Protein AF-A0A0C9YGB0-F1 (afdb_monomer_lite)

Sequence (257 aa):
MHDFLHELLTTHHPPSIANDWAISTARQLVSSKCDTLSQHFKPAPGTPVSEILHRFSLREVLSDAQTLAPTLFQILQQAGGMLSTSQDKPSRKHPDLVLATTLCMLEKAWNDHTSDFPTTMGYSLSYTQAITKIKQLGGECLMMMREIARSRAFMVIWDNLNIAFKVSEQCHDSKDHFDNGTTTTLLPLYNIEFGGLPLELLPSCDCQIPVLKFGAKDLLPTSEEVRRVEAGQLWHIQDILYKAFPSRLRSRPYSII

Organism: NCBI:txid1095629

pLDDT: mean 70.52, std 13.83, range [37.66, 90.88]

Secondary structure (DSSP, 8-state):
-HHHHHHHHHS---HHHHHHHHHHHHHHHHHHHHHHHHHHHPPPTT--HHHHHHH--HHHHHHHHHHH-HHHHHHHHHHTTTT--------SS-HHHHHHHHHHHHHHHH-SS--HHHHHTTSS--HHHHHHHHHHHHHHHHHHHHHHHHHS-EEEEES-THHHHHHHHHTTT-SS-------EEEEE-TT--TT-S-GGGSPP---SS------TTSSS--HHHHHHHHHHHHHHHHHHHHHH-HHHHTT--S---

Structure (mmCIF, N/CA/C/O backbone):
data_AF-A0A0C9YGB0-F1
#
_entry.id   AF-A0A0C9YGB0-F1
#
loop_
_atom_site.group_PDB
_atom_site.id
_atom_site.type_symbol
_atom_site.label_atom_id
_atom_site.label_alt_id
_atom_site.label_comp_id
_atom_site.label_asym_id
_atom_site.label_entity_id
_atom_site.label_seq_id
_atom_site.pdbx_PDB_ins_code
_atom_site.Cartn_x
_atom_site.Cartn_y
_atom_site.Cartn_z
_atom_site.occupancy
_atom_site.B_iso_or_equiv
_atom_site.auth_seq_id
_atom_site.auth_comp_id
_atom_site.auth_asym_id
_atom_site.auth_atom_id
_atom_site.pdbx_PDB_model_num
ATOM 1 N N . MET A 1 1 ? 16.514 3.750 -46.586 1.00 46.81 1 MET A N 1
ATOM 2 C CA . MET A 1 1 ? 16.831 2.922 -45.394 1.00 46.81 1 MET A CA 1
ATOM 3 C C . MET A 1 1 ? 17.559 1.634 -45.775 1.00 46.81 1 MET A C 1
ATOM 5 O O . MET A 1 1 ? 18.489 1.268 -45.073 1.00 46.81 1 MET A O 1
ATOM 9 N N . HIS A 1 2 ? 17.196 0.989 -46.892 1.00 44.34 2 HIS A N 1
ATOM 10 C CA . HIS A 1 2 ? 17.911 -0.185 -47.409 1.00 44.34 2 HIS A CA 1
ATOM 11 C C . HIS A 1 2 ? 19.328 0.138 -47.926 1.00 44.34 2 HIS A C 1
ATOM 13 O O . HIS A 1 2 ? 20.237 -0.656 -47.713 1.00 44.34 2 HIS A O 1
ATOM 19 N N . ASP A 1 3 ? 19.531 1.330 -48.500 1.00 50.53 3 ASP A N 1
ATOM 20 C CA . ASP A 1 3 ? 20.829 1.739 -49.064 1.00 50.53 3 ASP A CA 1
ATOM 21 C C . ASP A 1 3 ? 21.882 2.072 -47.995 1.00 50.53 3 ASP A C 1
ATOM 23 O O . ASP A 1 3 ? 23.046 1.723 -48.145 1.00 50.53 3 ASP A O 1
ATOM 27 N N . PHE A 1 4 ? 21.468 2.646 -46.859 1.00 53.47 4 PHE A N 1
ATOM 28 C CA . PHE A 1 4 ? 22.380 3.039 -45.775 1.00 53.47 4 PHE A CA 1
ATOM 29 C C . PHE A 1 4 ? 22.966 1.828 -45.033 1.00 53.47 4 PHE A C 1
ATOM 31 O O . PHE A 1 4 ? 24.134 1.828 -44.663 1.00 53.47 4 PHE A O 1
ATOM 38 N N . LEU A 1 5 ? 22.171 0.766 -44.847 1.00 53.47 5 LEU A N 1
ATOM 39 C CA . LEU A 1 5 ? 22.640 -0.499 -44.265 1.00 53.47 5 LEU A CA 1
ATOM 40 C C . LEU A 1 5 ? 23.544 -1.274 -45.232 1.00 53.47 5 LEU A C 1
ATOM 42 O O . LEU A 1 5 ? 24.474 -1.944 -44.789 1.00 53.47 5 LEU A O 1
ATOM 46 N N . HIS A 1 6 ? 23.291 -1.167 -46.540 1.00 54.31 6 HIS A N 1
ATOM 47 C CA . HIS A 1 6 ? 24.131 -1.791 -47.557 1.00 54.31 6 HIS A CA 1
ATOM 48 C C . HIS A 1 6 ? 25.501 -1.103 -47.636 1.00 54.31 6 HIS A C 1
ATOM 50 O O . HIS A 1 6 ? 26.518 -1.786 -47.698 1.00 54.31 6 HIS A O 1
ATOM 56 N N . GLU A 1 7 ? 25.537 0.229 -47.531 1.00 51.72 7 GLU A N 1
ATOM 57 C CA . GLU A 1 7 ? 26.761 1.039 -47.543 1.00 51.72 7 GLU A CA 1
ATOM 58 C C . GLU A 1 7 ? 27.637 0.816 -46.291 1.00 51.72 7 GLU A C 1
ATOM 60 O O . GLU A 1 7 ? 28.859 0.683 -46.408 1.00 51.72 7 GLU A O 1
ATOM 65 N N . LEU A 1 8 ? 27.017 0.654 -45.111 1.00 49.66 8 LEU A N 1
ATOM 66 C CA . LEU A 1 8 ? 27.685 0.357 -43.828 1.00 49.66 8 LEU A CA 1
ATOM 67 C C . LEU A 1 8 ? 28.284 -1.058 -43.759 1.00 49.66 8 LEU A C 1
ATOM 69 O O . LEU A 1 8 ? 29.261 -1.275 -43.048 1.00 49.66 8 LEU A O 1
ATOM 73 N N . LEU A 1 9 ? 27.710 -2.019 -44.492 1.00 53.28 9 LEU A N 1
ATOM 74 C CA . LEU A 1 9 ? 28.235 -3.386 -44.605 1.00 53.28 9 LEU A CA 1
ATOM 75 C C . LEU A 1 9 ? 29.343 -3.509 -45.663 1.00 53.28 9 LEU A C 1
ATOM 77 O O . LEU A 1 9 ? 30.205 -4.377 -45.540 1.00 53.28 9 LEU A O 1
ATOM 81 N N . THR A 1 10 ? 29.334 -2.660 -46.696 1.00 55.00 10 THR A N 1
ATOM 82 C CA . THR A 1 10 ? 30.333 -2.685 -47.783 1.00 55.00 10 THR A CA 1
ATOM 83 C C . THR A 1 10 ? 31.576 -1.838 -47.521 1.00 55.00 10 THR A C 1
ATOM 85 O O . THR A 1 10 ? 32.603 -2.050 -48.163 1.00 55.00 10 THR A O 1
ATOM 88 N N . THR A 1 11 ? 31.515 -0.882 -46.593 1.00 50.84 11 THR A N 1
ATOM 89 C CA . THR A 1 11 ? 32.658 -0.035 -46.237 1.00 50.84 11 THR A CA 1
ATOM 90 C C . THR A 1 11 ? 33.277 -0.524 -44.929 1.00 50.84 11 THR A C 1
ATOM 92 O O . THR A 1 11 ? 32.583 -0.747 -43.943 1.00 50.84 11 THR A O 1
ATOM 95 N N . HIS A 1 12 ? 34.599 -0.720 -44.911 1.00 52.81 12 HIS A N 1
ATOM 96 C CA . HIS A 1 12 ? 35.389 -1.080 -43.726 1.00 52.81 12 HIS A CA 1
ATOM 97 C C . HIS A 1 12 ? 35.401 0.059 -42.682 1.00 52.81 12 HIS A C 1
ATOM 99 O O . HIS A 1 12 ? 36.451 0.621 -42.364 1.00 52.81 12 HIS A O 1
ATOM 105 N N . HIS A 1 13 ? 34.244 0.447 -42.150 1.00 53.28 13 HIS A N 1
ATOM 106 C CA . HIS A 1 13 ? 34.189 1.312 -40.982 1.00 53.28 13 HIS A CA 1
ATOM 107 C C . HIS A 1 13 ? 34.624 0.525 -39.740 1.00 53.28 13 HIS A C 1
ATOM 109 O O . HIS A 1 13 ? 34.284 -0.654 -39.604 1.00 53.28 13 HIS A O 1
ATOM 115 N N . PRO A 1 14 ? 35.415 1.137 -38.838 1.00 56.44 14 PRO A N 1
ATOM 116 C CA . PRO A 1 14 ? 35.887 0.458 -37.644 1.00 56.44 14 PRO A CA 1
ATOM 117 C C . PRO A 1 14 ? 34.685 -0.075 -36.851 1.00 56.44 14 PRO A C 1
ATOM 119 O O . PRO A 1 14 ? 33.682 0.633 -36.721 1.00 56.44 14 PRO A O 1
ATOM 122 N N . PRO A 1 15 ? 34.774 -1.297 -36.292 1.00 63.34 15 PRO A N 1
ATOM 123 C CA . PRO A 1 15 ? 33.669 -1.955 -35.590 1.00 63.34 15 PRO A CA 1
ATOM 124 C C . PRO A 1 15 ? 33.082 -1.109 -34.449 1.00 63.34 15 PRO A C 1
ATOM 126 O O . PRO A 1 15 ? 31.949 -1.339 -34.039 1.00 63.34 15 PRO A O 1
ATOM 129 N N . SER A 1 16 ? 33.812 -0.094 -33.969 1.00 71.44 16 SER A N 1
ATOM 130 C CA . SER A 1 16 ? 33.315 0.881 -33.001 1.00 71.44 16 SER A CA 1
ATOM 131 C C . SER A 1 16 ? 32.129 1.698 -33.518 1.00 71.44 16 SER A C 1
ATOM 133 O O . SER A 1 16 ? 31.158 1.829 -32.793 1.00 71.44 16 SER A O 1
ATOM 135 N N . ILE A 1 17 ? 32.139 2.181 -34.767 1.00 75.12 17 ILE A N 1
ATOM 136 C CA . ILE A 1 17 ? 31.068 3.053 -35.292 1.00 75.12 17 ILE A CA 1
ATOM 137 C C . ILE A 1 17 ? 29.767 2.264 -35.474 1.00 75.12 17 ILE A C 1
ATOM 139 O O . ILE A 1 17 ? 28.689 2.745 -35.127 1.00 75.12 17 ILE A O 1
ATOM 143 N N . ALA A 1 18 ? 29.866 1.029 -35.976 1.00 71.94 18 ALA A N 1
ATOM 144 C CA . ALA A 1 18 ? 28.719 0.135 -36.104 1.00 71.94 18 ALA A CA 1
ATOM 145 C C . ALA A 1 18 ? 28.146 -0.250 -34.727 1.00 71.94 18 ALA A C 1
ATOM 147 O O . ALA A 1 18 ? 26.927 -0.255 -34.549 1.00 71.94 18 ALA A O 1
ATOM 148 N N . ASN A 1 19 ? 29.012 -0.504 -33.740 1.00 76.69 19 ASN A N 1
ATOM 149 C CA . ASN A 1 19 ? 28.596 -0.770 -32.364 1.00 76.69 19 ASN A CA 1
ATOM 150 C C . ASN A 1 19 ? 27.950 0.456 -31.709 1.00 76.69 19 ASN A C 1
ATOM 152 O O . ASN A 1 19 ? 26.894 0.323 -31.100 1.00 76.69 19 ASN A O 1
ATOM 156 N N . ASP A 1 20 ? 28.526 1.647 -31.865 1.00 79.38 20 ASP A N 1
ATOM 157 C CA . ASP A 1 20 ? 27.987 2.891 -31.310 1.00 79.38 20 ASP A CA 1
ATOM 158 C C . ASP A 1 20 ? 26.611 3.211 -31.905 1.00 79.38 20 ASP A C 1
ATOM 160 O O . ASP A 1 20 ? 25.680 3.578 -31.181 1.00 79.38 20 ASP A O 1
ATOM 164 N N . TRP A 1 21 ? 26.442 2.995 -33.212 1.00 80.62 21 TRP A N 1
ATOM 165 C CA . TRP A 1 21 ? 25.148 3.127 -33.876 1.00 80.62 21 TRP A CA 1
ATOM 166 C C . TRP A 1 21 ? 24.131 2.091 -33.377 1.00 80.62 21 TRP A C 1
ATOM 168 O O . TRP A 1 21 ? 22.989 2.451 -33.070 1.00 80.62 21 TRP A O 1
ATOM 178 N N . ALA A 1 22 ? 24.533 0.824 -33.237 1.00 77.00 22 ALA A N 1
ATOM 179 C CA . ALA A 1 22 ? 23.667 -0.237 -32.724 1.00 77.00 22 ALA A CA 1
ATOM 180 C C . ALA A 1 22 ? 23.240 0.028 -31.269 1.00 77.00 22 ALA A C 1
ATOM 182 O O . ALA A 1 22 ? 22.062 -0.103 -30.937 1.00 77.00 22 ALA A O 1
ATOM 183 N N . ILE A 1 23 ? 24.169 0.476 -30.418 1.00 78.94 23 ILE A N 1
ATOM 184 C CA . ILE A 1 23 ? 23.906 0.862 -29.025 1.00 78.94 23 ILE A CA 1
ATOM 185 C C . ILE A 1 23 ? 22.964 2.067 -28.969 1.00 78.94 23 ILE A C 1
ATOM 187 O O . ILE A 1 23 ? 22.016 2.060 -28.185 1.00 78.94 23 ILE A O 1
ATOM 191 N N . SER A 1 24 ? 23.195 3.089 -29.797 1.00 80.25 24 SER A N 1
ATOM 192 C CA . SER A 1 24 ? 22.345 4.283 -29.862 1.00 80.25 24 SER A CA 1
ATOM 193 C C . SER A 1 24 ? 20.915 3.932 -30.285 1.00 80.25 24 SER A C 1
ATOM 195 O O . SER A 1 24 ? 19.951 4.311 -29.617 1.00 80.25 24 SER A O 1
ATOM 197 N N . THR A 1 25 ? 20.775 3.116 -31.331 1.00 78.50 25 THR A N 1
ATOM 198 C CA . THR A 1 25 ? 19.473 2.666 -31.846 1.00 78.50 25 THR A CA 1
ATOM 199 C C . THR A 1 25 ? 18.737 1.801 -30.821 1.00 78.50 25 THR A C 1
ATOM 201 O O . THR A 1 25 ? 17.552 2.014 -30.560 1.00 78.50 25 THR A O 1
ATOM 204 N N . ALA A 1 26 ? 19.438 0.865 -30.171 1.00 76.62 26 ALA A N 1
ATOM 205 C CA . ALA A 1 26 ? 18.868 0.045 -29.105 1.00 76.62 26 ALA A CA 1
ATOM 206 C C . ALA A 1 26 ? 18.428 0.898 -27.905 1.00 76.62 26 ALA A C 1
ATOM 208 O O . ALA A 1 26 ? 17.350 0.674 -27.355 1.00 76.62 26 ALA A O 1
ATOM 209 N N . ARG A 1 27 ? 19.215 1.914 -27.529 1.00 79.38 27 ARG A N 1
ATOM 210 C CA . ARG A 1 27 ? 18.868 2.850 -26.452 1.00 79.38 27 ARG A CA 1
ATOM 211 C C . ARG A 1 27 ? 17.602 3.637 -26.776 1.00 79.38 27 ARG A C 1
ATOM 213 O O . ARG A 1 27 ? 16.735 3.737 -25.916 1.00 79.38 27 ARG A O 1
ATOM 220 N N . GLN A 1 28 ? 17.468 4.150 -27.999 1.00 81.31 28 GLN A N 1
ATOM 221 C CA . GLN A 1 28 ? 16.264 4.867 -28.434 1.00 81.31 28 GLN A CA 1
ATOM 222 C C . GLN A 1 28 ? 15.023 3.967 -28.417 1.00 81.31 28 GLN A C 1
ATOM 224 O O . GLN A 1 28 ? 13.970 4.376 -27.926 1.00 81.31 28 GLN A O 1
ATOM 229 N N . LEU A 1 29 ? 15.157 2.726 -28.896 1.00 80.50 29 LEU A N 1
ATOM 230 C CA . LEU A 1 29 ? 14.070 1.750 -28.876 1.00 80.50 29 LEU A CA 1
ATOM 231 C C . LEU A 1 29 ? 13.632 1.426 -27.442 1.00 80.50 29 LEU A C 1
ATOM 233 O O . LEU A 1 29 ? 12.438 1.443 -27.150 1.00 80.50 29 LEU A O 1
ATOM 237 N N . VAL A 1 30 ? 14.586 1.161 -26.545 1.00 78.25 30 VAL A N 1
ATOM 238 C CA . VAL A 1 30 ? 14.299 0.903 -25.127 1.00 78.25 30 VAL A CA 1
ATOM 239 C C . VAL A 1 30 ? 13.653 2.126 -24.474 1.00 78.25 30 VAL A C 1
ATOM 241 O O . VAL A 1 30 ? 12.644 1.956 -23.798 1.00 78.25 30 VAL A O 1
ATOM 244 N N . SER A 1 31 ? 14.147 3.341 -24.747 1.00 78.44 31 SER A N 1
ATOM 245 C CA . SER A 1 31 ? 13.568 4.590 -24.225 1.00 78.44 31 SER A CA 1
ATOM 246 C C . SER A 1 31 ? 12.089 4.708 -24.566 1.00 78.44 31 SER A C 1
ATOM 248 O O . SER A 1 31 ? 11.256 4.835 -23.678 1.00 78.44 31 SER A O 1
ATOM 250 N N . SER A 1 32 ? 11.751 4.571 -25.851 1.00 81.44 32 SER A N 1
ATOM 251 C CA . SER A 1 32 ? 10.372 4.702 -26.326 1.00 81.44 32 SER A CA 1
ATOM 252 C C . SER A 1 32 ? 9.437 3.660 -25.697 1.00 81.44 32 SER A C 1
ATOM 254 O O . SER A 1 32 ? 8.268 3.942 -25.412 1.00 81.44 32 SER A O 1
ATOM 256 N N . LYS A 1 33 ? 9.941 2.445 -25.450 1.00 81.19 33 LYS A N 1
ATOM 257 C CA . LYS A 1 33 ? 9.177 1.387 -24.779 1.00 81.19 33 LYS A CA 1
ATOM 258 C C . LYS A 1 33 ? 9.004 1.655 -23.286 1.00 81.19 33 LYS A C 1
ATOM 260 O O . LYS A 1 33 ? 7.900 1.458 -22.786 1.00 81.19 33 LYS A O 1
ATOM 265 N N . CYS A 1 34 ? 10.036 2.146 -22.604 1.00 75.56 34 CYS A N 1
ATOM 266 C CA . CYS A 1 34 ? 9.931 2.600 -21.218 1.00 75.56 34 CYS A CA 1
ATOM 267 C C . CYS A 1 34 ? 8.919 3.745 -21.080 1.00 75.56 34 CYS A C 1
ATOM 269 O O . CYS A 1 34 ? 8.069 3.676 -20.200 1.00 75.56 34 CYS A O 1
ATOM 271 N N . ASP A 1 35 ? 8.925 4.723 -21.991 1.00 79.06 35 ASP A N 1
ATOM 272 C CA . ASP A 1 35 ? 7.961 5.832 -21.984 1.00 79.06 35 ASP A CA 1
ATOM 273 C C . ASP A 1 35 ? 6.518 5.331 -22.119 1.00 79.06 35 ASP A C 1
ATOM 275 O O . ASP A 1 35 ? 5.618 5.784 -21.410 1.00 79.06 35 ASP A O 1
ATOM 279 N N . THR A 1 36 ? 6.301 4.347 -22.997 1.00 82.25 36 THR A N 1
ATOM 280 C CA . THR A 1 36 ? 4.986 3.716 -23.190 1.00 82.25 36 THR A CA 1
ATOM 281 C C . THR A 1 36 ? 4.515 3.012 -21.913 1.00 82.25 36 THR A C 1
ATOM 283 O O . THR A 1 36 ? 3.363 3.172 -21.511 1.00 82.25 36 THR A O 1
ATOM 286 N N . LEU A 1 37 ? 5.404 2.264 -21.248 1.00 78.06 37 LEU A N 1
ATOM 287 C CA . LEU A 1 37 ? 5.096 1.604 -19.975 1.00 78.06 37 LEU A CA 1
ATOM 288 C C . LEU A 1 37 ? 4.807 2.622 -18.868 1.00 78.06 37 LEU A C 1
ATOM 290 O O . LEU A 1 37 ? 3.806 2.488 -18.169 1.00 78.06 37 LEU A O 1
ATOM 294 N N . SER A 1 38 ? 5.631 3.665 -18.746 1.00 76.00 38 SER A N 1
ATOM 295 C CA . SER A 1 38 ? 5.424 4.740 -17.772 1.00 76.00 38 SER A CA 1
ATOM 296 C C . SER A 1 38 ? 4.073 5.414 -17.935 1.00 76.00 38 SER A C 1
ATOM 298 O O . SER A 1 38 ? 3.403 5.686 -16.942 1.00 76.00 38 SER A O 1
ATOM 300 N N . GLN A 1 39 ? 3.664 5.707 -19.170 1.00 79.00 39 GLN A N 1
ATOM 301 C CA . GLN A 1 39 ? 2.371 6.338 -19.428 1.00 79.00 39 GLN A CA 1
ATOM 302 C C . GLN A 1 39 ? 1.205 5.411 -19.089 1.00 79.00 39 GLN A C 1
ATOM 304 O O . GLN A 1 39 ? 0.236 5.872 -18.491 1.00 79.00 39 GLN A O 1
ATOM 309 N N . HIS A 1 40 ? 1.312 4.124 -19.431 1.00 81.88 40 HIS A N 1
ATOM 310 C CA . HIS A 1 40 ? 0.280 3.127 -19.136 1.00 81.88 40 HIS A CA 1
ATOM 311 C C . HIS A 1 40 ? 0.080 2.930 -17.634 1.00 81.88 40 HIS A C 1
ATOM 313 O O . HIS A 1 40 ? -1.048 2.872 -17.151 1.00 81.88 40 HIS A O 1
ATOM 319 N N . PHE A 1 41 ? 1.177 2.870 -16.883 1.00 77.88 41 PHE A N 1
ATOM 320 C CA . PHE A 1 41 ? 1.116 2.623 -15.453 1.00 77.88 41 PHE A CA 1
ATOM 321 C C . PHE A 1 41 ? 0.878 3.880 -14.610 1.00 77.88 41 PHE A C 1
ATOM 323 O O . PHE A 1 41 ? 0.541 3.773 -13.433 1.00 77.88 41 PHE A O 1
ATOM 330 N N . LYS A 1 42 ? 1.017 5.086 -15.168 1.00 77.62 42 LYS A N 1
ATOM 331 C CA . LYS A 1 42 ? 0.819 6.324 -14.410 1.00 77.62 42 LYS A CA 1
ATOM 332 C C . LYS A 1 42 ? -0.619 6.405 -13.862 1.00 77.62 42 LYS A C 1
ATOM 334 O O . LYS A 1 42 ? -1.565 6.426 -14.648 1.00 77.62 42 LYS A O 1
ATOM 339 N N . PRO A 1 43 ? -0.814 6.506 -12.532 1.00 76.94 43 PRO A N 1
ATOM 340 C CA . PRO A 1 43 ? -2.146 6.685 -11.971 1.00 76.94 43 PRO A CA 1
ATOM 341 C C . PRO A 1 43 ? -2.735 8.028 -12.413 1.00 76.94 43 PRO A C 1
ATOM 343 O O . PRO A 1 43 ? -2.010 9.006 -12.623 1.00 76.94 43 PRO A O 1
ATOM 346 N N . ALA A 1 44 ? -4.063 8.092 -12.526 1.00 80.88 44 ALA A N 1
ATOM 347 C CA . ALA A 1 44 ? -4.740 9.340 -12.849 1.00 80.88 44 ALA A CA 1
ATOM 348 C C . ALA A 1 44 ? -4.458 1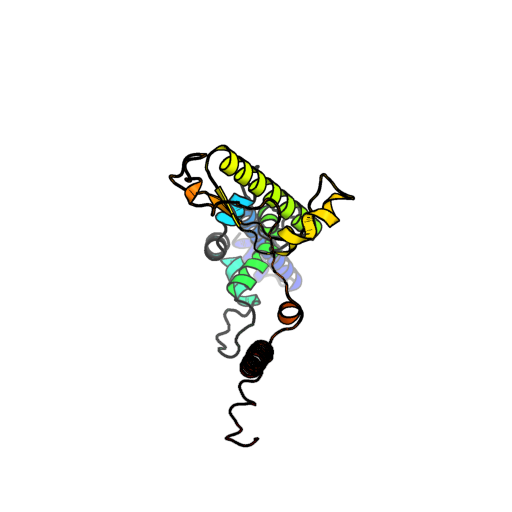0.398 -11.758 1.00 80.88 44 ALA A C 1
ATOM 350 O O . ALA A 1 44 ? -4.370 10.048 -10.571 1.00 80.88 44 ALA A O 1
ATOM 351 N N . PRO A 1 45 ? -4.321 11.687 -12.118 1.00 76.94 45 PRO A N 1
ATOM 352 C CA . PRO A 1 45 ? -4.082 12.743 -11.140 1.00 76.94 45 PRO A CA 1
ATOM 353 C C . PRO A 1 45 ? -5.158 12.741 -10.046 1.00 76.94 45 PRO A C 1
ATOM 355 O O . PRO A 1 45 ? -6.348 12.746 -10.346 1.00 76.94 45 PRO A O 1
ATOM 358 N N . GLY A 1 46 ? -4.738 12.737 -8.779 1.00 78.19 46 GLY A N 1
ATOM 359 C CA . GLY A 1 46 ? -5.651 12.753 -7.628 1.00 78.19 46 GLY A CA 1
ATOM 360 C C . GLY A 1 46 ? -6.214 11.390 -7.207 1.00 78.19 46 GLY A C 1
ATOM 361 O O . GLY A 1 46 ? -7.010 11.349 -6.273 1.00 78.19 46 GLY A O 1
ATOM 362 N N . THR A 1 47 ? -5.797 10.286 -7.837 1.00 81.81 47 THR A N 1
ATOM 363 C CA . THR A 1 47 ? -6.206 8.937 -7.404 1.00 81.81 47 THR A CA 1
ATOM 364 C C . THR A 1 47 ? -5.712 8.665 -5.970 1.00 81.81 47 THR A C 1
ATOM 366 O O . THR A 1 47 ? -4.520 8.867 -5.703 1.00 81.81 47 THR A O 1
ATOM 369 N N . PRO A 1 48 ? -6.578 8.201 -5.046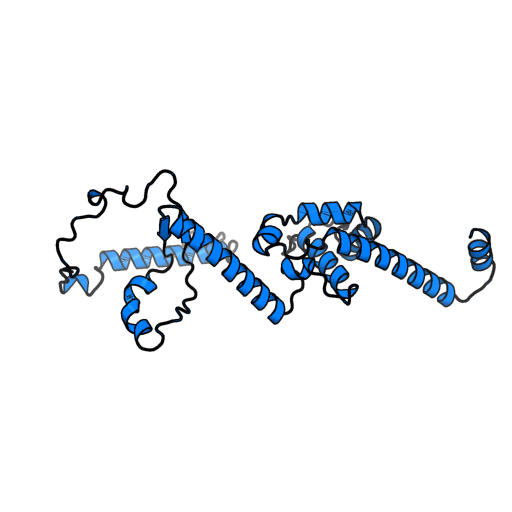 1.00 83.25 48 PRO A N 1
ATOM 370 C CA . PRO A 1 48 ? -6.178 7.822 -3.692 1.00 83.25 48 PRO A CA 1
ATOM 371 C C . PRO A 1 48 ? -5.117 6.716 -3.699 1.00 83.25 48 PRO A C 1
ATOM 373 O O . PRO A 1 48 ? -5.163 5.792 -4.516 1.00 83.25 48 PRO A O 1
ATOM 376 N N . VAL A 1 49 ? -4.174 6.767 -2.756 1.00 81.56 49 VAL A N 1
ATOM 377 C CA . VAL A 1 49 ? -3.125 5.736 -2.634 1.00 81.56 49 VAL A CA 1
ATOM 378 C C . VAL A 1 49 ? -3.743 4.378 -2.309 1.00 81.56 49 VAL A C 1
ATOM 380 O O . VAL A 1 49 ? -3.316 3.359 -2.848 1.00 81.56 49 VAL A O 1
ATOM 383 N N . SER A 1 50 ? -4.782 4.371 -1.475 1.00 81.31 50 SER A N 1
ATOM 384 C CA . SER A 1 50 ? -5.571 3.178 -1.153 1.00 81.31 50 SER A CA 1
ATOM 385 C C . SER A 1 50 ? -6.150 2.490 -2.395 1.00 81.31 50 SER A C 1
ATOM 387 O O . SER A 1 50 ? -6.068 1.267 -2.507 1.00 81.31 50 SER A O 1
ATOM 389 N N . GLU A 1 51 ? -6.671 3.254 -3.358 1.00 83.12 51 GLU A N 1
ATOM 390 C CA . GLU A 1 51 ? -7.218 2.709 -4.604 1.00 83.12 51 GLU A CA 1
ATOM 391 C C . GLU A 1 51 ? -6.117 2.121 -5.497 1.00 83.12 51 GLU A C 1
ATOM 393 O O . GLU A 1 51 ? -6.273 1.019 -6.028 1.00 83.12 51 GLU A O 1
ATOM 398 N N . ILE A 1 52 ? -4.980 2.815 -5.617 1.00 82.06 52 ILE A N 1
ATOM 399 C CA . ILE A 1 52 ? -3.824 2.336 -6.392 1.00 82.06 52 ILE A CA 1
ATOM 400 C C . ILE A 1 52 ? -3.325 1.000 -5.834 1.00 82.06 52 ILE A C 1
ATOM 402 O O . ILE A 1 52 ? -3.088 0.064 -6.595 1.00 82.06 52 ILE A O 1
ATOM 406 N N . LEU A 1 53 ? -3.207 0.889 -4.508 1.00 80.94 53 LEU A N 1
ATOM 407 C CA . LEU A 1 53 ? -2.772 -0.343 -3.849 1.00 80.94 53 LEU A CA 1
ATOM 408 C C . LEU A 1 53 ? -3.801 -1.470 -3.978 1.00 80.94 53 LEU A C 1
ATOM 410 O O . LEU A 1 53 ? -3.413 -2.617 -4.176 1.00 80.94 53 LEU A O 1
ATOM 414 N N . HIS A 1 54 ? -5.098 -1.165 -3.900 1.00 82.94 54 HIS A N 1
ATOM 415 C CA . HIS A 1 54 ? -6.150 -2.171 -4.055 1.00 82.94 54 HIS A CA 1
ATOM 416 C C . HIS A 1 54 ? -6.197 -2.748 -5.476 1.00 82.94 54 HIS A C 1
ATOM 418 O O . HIS A 1 54 ? -6.462 -3.932 -5.666 1.00 82.94 54 HIS A O 1
ATOM 424 N N . ARG A 1 55 ? -5.956 -1.910 -6.488 1.00 81.94 55 ARG A N 1
ATOM 425 C CA . ARG A 1 55 ? -5.950 -2.317 -7.900 1.00 81.94 55 ARG A CA 1
ATOM 426 C C . ARG A 1 55 ? -4.639 -2.967 -8.331 1.00 81.94 55 ARG A C 1
ATOM 428 O O . ARG A 1 55 ? -4.555 -3.466 -9.447 1.00 81.94 55 ARG A O 1
ATOM 435 N N . PHE A 1 56 ? -3.613 -2.944 -7.487 1.00 82.12 56 PHE A N 1
ATOM 436 C CA . PHE A 1 56 ? -2.312 -3.463 -7.860 1.00 82.12 56 PHE A CA 1
ATOM 437 C C . PHE A 1 56 ? -2.317 -4.990 -7.988 1.00 82.12 56 PHE A C 1
ATOM 439 O O . PHE A 1 56 ? -2.655 -5.719 -7.056 1.00 82.12 56 PHE A O 1
ATOM 446 N N . SER A 1 57 ? -1.829 -5.474 -9.129 1.00 83.38 57 SER A N 1
ATOM 447 C CA . SER A 1 57 ? -1.598 -6.891 -9.381 1.00 83.38 57 SER A CA 1
ATOM 448 C C . SER A 1 57 ? -0.260 -7.092 -10.080 1.00 83.38 57 SER A C 1
ATOM 450 O O . SER A 1 57 ? -0.043 -6.644 -11.205 1.00 83.38 57 SER A O 1
ATOM 452 N N . LEU A 1 58 ? 0.639 -7.837 -9.432 1.00 81.38 58 LEU A N 1
ATOM 453 C CA . LEU A 1 58 ? 1.944 -8.187 -9.998 1.00 81.38 58 LEU A CA 1
ATOM 454 C C . LEU A 1 58 ? 1.811 -8.923 -11.342 1.00 81.38 58 LEU A C 1
ATOM 456 O O . LEU A 1 58 ? 2.616 -8.723 -12.246 1.00 81.38 58 LEU A O 1
ATOM 460 N N . ARG A 1 59 ? 0.786 -9.773 -11.472 1.00 84.12 59 ARG A N 1
ATOM 461 C CA . ARG A 1 59 ? 0.528 -10.546 -12.695 1.00 84.12 59 ARG A CA 1
ATOM 462 C C . ARG A 1 59 ? 0.106 -9.645 -13.848 1.00 84.12 59 ARG A C 1
ATOM 464 O O . ARG A 1 59 ? 0.581 -9.841 -14.961 1.00 84.12 59 ARG A O 1
ATOM 471 N N . GLU A 1 60 ? -0.750 -8.667 -13.572 1.00 84.44 60 GLU A N 1
ATOM 472 C CA . GLU A 1 60 ? -1.207 -7.703 -14.578 1.00 84.44 60 GLU A CA 1
ATOM 473 C C . GLU A 1 60 ? -0.051 -6.817 -15.032 1.00 84.44 60 GLU A C 1
ATOM 475 O O . GLU A 1 60 ? 0.178 -6.700 -16.227 1.00 84.44 60 GLU A O 1
ATOM 480 N N . VAL A 1 61 ? 0.775 -6.322 -14.103 1.00 82.31 61 VAL A N 1
ATOM 481 C CA . VAL A 1 61 ? 1.966 -5.530 -14.451 1.00 82.31 61 VAL A CA 1
ATOM 482 C C . VAL A 1 61 ? 2.924 -6.296 -15.364 1.00 82.31 61 VAL A C 1
ATOM 484 O O . VAL A 1 61 ? 3.438 -5.734 -16.329 1.00 82.31 61 VAL A O 1
ATOM 487 N N . LEU A 1 62 ? 3.158 -7.584 -15.101 1.00 84.38 62 LEU A N 1
ATOM 488 C CA . LEU A 1 62 ? 4.021 -8.406 -15.954 1.00 84.38 62 LEU A CA 1
ATOM 489 C C . LEU A 1 62 ? 3.379 -8.714 -17.311 1.00 84.38 62 LEU A C 1
ATOM 491 O O .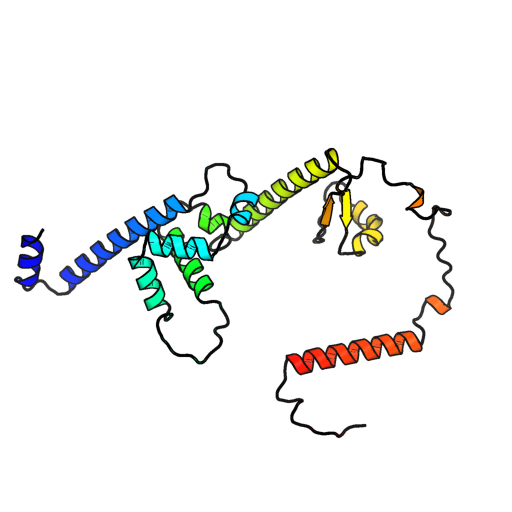 LEU A 1 62 ? 4.072 -8.677 -18.327 1.00 84.38 62 LEU A O 1
ATOM 495 N N . SER A 1 63 ? 2.072 -8.976 -17.339 1.00 86.75 63 SER A N 1
ATOM 496 C CA . SER A 1 63 ? 1.311 -9.202 -18.574 1.00 86.75 63 SER A CA 1
ATOM 497 C C . SER A 1 63 ? 1.303 -7.960 -19.473 1.00 86.75 63 SER A C 1
ATOM 499 O O . SER A 1 63 ? 1.563 -8.045 -20.678 1.00 86.75 63 SER A O 1
ATOM 501 N N . ASP A 1 64 ? 1.068 -6.791 -18.885 1.00 85.25 64 ASP A N 1
ATOM 502 C CA . ASP A 1 64 ? 1.072 -5.505 -19.577 1.00 85.25 64 ASP A CA 1
ATOM 503 C C . ASP A 1 64 ? 2.479 -5.166 -20.073 1.00 85.25 64 ASP A C 1
ATOM 505 O O . ASP A 1 64 ? 2.651 -4.778 -21.230 1.00 85.25 64 ASP A O 1
ATOM 509 N N . ALA A 1 65 ? 3.510 -5.406 -19.254 1.00 84.00 65 ALA A N 1
ATOM 510 C CA . ALA A 1 65 ? 4.901 -5.224 -19.661 1.00 84.00 65 ALA A CA 1
ATOM 511 C C . ALA A 1 65 ? 5.290 -6.133 -20.837 1.00 84.00 65 ALA A C 1
ATOM 513 O O . ALA A 1 65 ? 5.948 -5.679 -21.777 1.00 84.00 65 ALA A O 1
ATOM 514 N N . GLN A 1 66 ? 4.851 -7.394 -20.824 1.00 87.50 66 GLN A N 1
ATOM 515 C CA . GLN A 1 66 ? 5.076 -8.334 -21.920 1.00 87.50 66 GLN A CA 1
ATOM 516 C C . GLN A 1 66 ? 4.354 -7.902 -23.206 1.00 87.50 66 GLN A C 1
ATOM 518 O O . GLN A 1 66 ? 4.892 -8.086 -24.297 1.00 87.50 66 GLN A O 1
ATOM 523 N N . THR A 1 67 ? 3.167 -7.305 -23.088 1.00 87.69 67 THR A N 1
ATOM 524 C CA . THR A 1 67 ? 2.359 -6.862 -24.235 1.00 87.69 67 THR A CA 1
ATOM 525 C C . THR A 1 67 ? 2.889 -5.562 -24.843 1.00 87.69 67 THR A C 1
ATOM 527 O O . THR A 1 67 ? 3.039 -5.451 -26.060 1.00 87.69 67 THR A O 1
ATOM 530 N N . LEU A 1 68 ? 3.207 -4.573 -24.007 1.00 84.75 68 LEU A N 1
ATOM 531 C CA . LEU A 1 68 ? 3.590 -3.224 -24.436 1.00 84.75 68 LEU A CA 1
ATOM 532 C C . LEU A 1 68 ? 5.084 -3.116 -24.783 1.00 84.75 68 LEU A C 1
ATOM 534 O O . LEU A 1 68 ? 5.467 -2.377 -25.700 1.00 84.75 68 LEU A O 1
ATOM 538 N N . ALA A 1 69 ? 5.935 -3.883 -24.094 1.00 84.75 69 ALA A N 1
ATOM 539 C CA . ALA A 1 69 ? 7.387 -3.866 -24.259 1.00 84.75 69 ALA A CA 1
ATOM 540 C C . ALA A 1 69 ? 8.000 -5.285 -24.314 1.00 84.75 69 ALA A C 1
ATOM 542 O O . ALA A 1 69 ? 8.907 -5.600 -23.534 1.00 84.75 69 ALA A O 1
ATOM 543 N N . PRO A 1 70 ? 7.588 -6.139 -25.274 1.00 85.56 70 PRO A N 1
ATOM 544 C CA . PRO A 1 70 ? 8.020 -7.540 -25.347 1.00 85.56 70 PRO A CA 1
ATOM 545 C C . PRO A 1 70 ? 9.540 -7.695 -25.450 1.00 85.56 70 PRO A C 1
ATOM 547 O O . PRO A 1 70 ? 10.121 -8.567 -24.812 1.00 85.56 70 PRO A O 1
ATOM 550 N N . THR A 1 71 ? 10.205 -6.825 -26.213 1.00 82.19 71 THR A N 1
ATOM 551 C CA . THR A 1 71 ? 11.662 -6.857 -26.403 1.00 82.19 71 THR A CA 1
ATOM 552 C C . THR A 1 71 ? 12.410 -6.547 -25.107 1.00 82.19 71 THR A C 1
ATOM 554 O O . THR A 1 71 ? 13.377 -7.226 -24.777 1.00 82.19 71 THR A O 1
ATOM 557 N N . LEU A 1 72 ? 11.942 -5.557 -24.339 1.00 80.75 72 LEU A N 1
ATOM 558 C CA . LEU A 1 72 ? 12.523 -5.217 -23.040 1.00 80.75 72 LEU A CA 1
ATOM 559 C C . LEU A 1 72 ? 12.322 -6.358 -22.039 1.00 80.75 72 LEU A C 1
ATOM 561 O O . LEU A 1 72 ? 13.252 -6.749 -21.338 1.00 80.75 72 LEU A O 1
ATOM 565 N N . PHE A 1 73 ? 11.117 -6.926 -22.024 1.00 83.25 73 PHE A N 1
ATOM 566 C CA . PHE A 1 73 ? 10.767 -8.057 -21.178 1.00 83.25 73 PHE A CA 1
ATOM 567 C C . PHE A 1 73 ? 11.651 -9.282 -21.464 1.00 83.25 73 PHE A C 1
ATOM 569 O O . PHE A 1 73 ? 12.197 -9.878 -20.539 1.00 83.25 73 PHE A O 1
ATOM 576 N N . GLN A 1 74 ? 11.873 -9.610 -22.740 1.00 82.50 74 GLN A N 1
ATOM 577 C CA . GLN A 1 74 ? 12.752 -10.706 -23.161 1.00 82.50 74 GLN A CA 1
ATOM 578 C C . GLN A 1 74 ? 14.217 -10.469 -22.776 1.00 82.50 74 GLN A C 1
ATOM 580 O O . GLN A 1 74 ? 14.858 -11.379 -22.251 1.00 82.50 74 GLN A O 1
ATOM 585 N N . ILE A 1 75 ? 14.740 -9.254 -22.981 1.00 81.62 75 ILE A N 1
ATOM 586 C CA . ILE A 1 75 ? 16.113 -8.900 -22.585 1.00 81.62 75 ILE A CA 1
ATOM 587 C C . ILE A 1 75 ? 16.288 -9.066 -21.073 1.00 81.62 75 ILE A C 1
ATOM 589 O O . ILE A 1 75 ? 17.278 -9.645 -20.632 1.00 81.62 75 ILE A O 1
ATOM 593 N N . LEU A 1 76 ? 15.324 -8.606 -20.271 1.00 78.81 76 LEU A N 1
ATOM 594 C CA . LEU A 1 76 ? 15.384 -8.729 -18.814 1.00 78.81 76 LEU A CA 1
ATOM 595 C C . LEU A 1 76 ? 15.253 -10.180 -18.340 1.00 78.81 76 LEU A C 1
ATOM 597 O O . LEU A 1 76 ? 15.944 -10.571 -17.403 1.00 78.81 76 LEU A O 1
ATOM 601 N N . GLN A 1 77 ? 14.439 -11.005 -19.003 1.00 80.62 77 GLN A N 1
ATOM 602 C CA . GLN A 1 77 ? 14.376 -12.443 -18.721 1.00 80.62 77 GLN A CA 1
ATOM 603 C C . GLN A 1 77 ? 15.694 -13.160 -19.038 1.00 80.62 77 GLN A C 1
ATOM 605 O O . GLN A 1 77 ? 16.129 -14.022 -18.270 1.00 80.62 77 GLN A O 1
ATOM 610 N N . GLN A 1 78 ? 16.343 -12.793 -20.148 1.00 78.06 78 GLN A N 1
ATOM 611 C CA . GLN A 1 78 ? 17.645 -13.332 -20.543 1.00 78.06 78 GLN A CA 1
ATOM 612 C C . GLN A 1 78 ? 18.754 -12.876 -19.587 1.00 78.06 78 GLN A C 1
ATOM 614 O O . GLN A 1 78 ? 19.502 -13.705 -19.074 1.00 78.06 78 GLN A O 1
ATOM 619 N N . ALA A 1 79 ? 18.821 -11.577 -19.285 1.00 73.38 79 ALA A N 1
ATOM 620 C CA . ALA A 1 79 ? 19.803 -10.997 -18.371 1.00 73.38 79 ALA A CA 1
ATOM 621 C C . ALA A 1 79 ? 19.612 -11.473 -16.920 1.00 73.38 79 ALA A C 1
ATOM 623 O O . ALA A 1 79 ? 20.586 -11.674 -16.199 1.00 73.38 79 ALA A O 1
ATOM 624 N N . GLY A 1 80 ? 18.364 -11.694 -16.500 1.00 67.44 80 GLY A N 1
ATOM 625 C CA . GLY A 1 80 ? 18.010 -12.227 -15.185 1.00 67.44 80 GLY A CA 1
ATOM 626 C C . GLY A 1 80 ? 18.256 -13.731 -15.025 1.00 67.44 80 GLY A C 1
ATOM 627 O O . GLY A 1 80 ? 17.978 -14.270 -13.955 1.00 67.44 80 GLY A O 1
ATOM 628 N N . GLY A 1 81 ? 18.741 -14.423 -16.065 1.00 63.69 81 GLY A N 1
ATOM 629 C CA . GLY A 1 81 ? 18.998 -15.865 -16.036 1.00 63.69 81 GLY A CA 1
ATOM 630 C C . GLY A 1 81 ? 17.738 -16.723 -15.875 1.00 63.69 81 GLY A C 1
ATOM 631 O O . GLY A 1 81 ? 17.843 -17.899 -15.538 1.00 63.69 81 GLY A O 1
ATOM 632 N N . MET A 1 82 ? 16.546 -16.159 -16.109 1.00 61.41 82 MET A N 1
ATOM 633 C CA . MET A 1 82 ? 15.258 -16.835 -15.897 1.00 61.41 82 MET A CA 1
ATOM 634 C C . MET A 1 82 ? 14.920 -17.861 -16.988 1.00 61.41 82 MET A C 1
ATOM 636 O O . MET A 1 82 ? 14.066 -18.715 -16.778 1.00 61.41 82 MET A O 1
ATOM 640 N N . LEU A 1 83 ? 15.602 -17.798 -18.135 1.00 51.53 83 LEU A N 1
ATOM 641 C CA . LEU A 1 83 ? 15.513 -18.784 -19.220 1.00 51.53 83 LEU A CA 1
ATOM 642 C C . LEU A 1 83 ? 16.436 -19.996 -19.017 1.00 51.53 83 LEU A C 1
ATOM 644 O O . LEU A 1 83 ? 16.343 -20.967 -19.765 1.00 51.53 83 LEU A O 1
ATOM 648 N N . SER A 1 84 ? 17.315 -19.966 -18.011 1.00 47.38 84 SER A N 1
ATOM 649 C CA . SER A 1 84 ? 18.176 -21.099 -17.692 1.00 47.38 84 SER A CA 1
ATOM 650 C C . SER A 1 84 ? 17.373 -22.146 -16.928 1.00 47.38 84 SER A C 1
ATOM 652 O O . SER A 1 84 ? 17.147 -22.037 -15.723 1.00 47.38 84 SER A O 1
ATOM 654 N N . THR A 1 85 ? 16.953 -23.185 -17.645 1.00 46.00 85 THR A N 1
ATOM 655 C CA . THR A 1 85 ? 16.455 -24.453 -17.106 1.00 46.00 85 THR A CA 1
ATOM 656 C C . THR A 1 85 ? 17.559 -25.166 -16.326 1.00 46.00 85 THR A C 1
ATOM 658 O O . THR A 1 85 ? 18.134 -26.145 -16.789 1.00 46.00 85 THR A O 1
ATOM 661 N N . SER A 1 86 ? 17.860 -24.673 -15.132 1.00 46.38 86 SER A N 1
ATOM 662 C CA . SER A 1 86 ? 18.619 -25.407 -14.126 1.00 46.38 86 SER A CA 1
ATOM 663 C C . SER A 1 86 ? 17.766 -25.438 -12.869 1.00 46.38 86 SER A C 1
ATOM 665 O O . SER A 1 86 ? 17.882 -24.594 -11.980 1.00 46.38 86 SER A O 1
ATOM 667 N N . GLN A 1 87 ? 16.846 -26.405 -12.838 1.00 48.06 87 GLN A N 1
ATOM 668 C CA . GLN A 1 87 ? 16.273 -26.910 -11.597 1.00 48.06 87 GLN A CA 1
ATOM 669 C C . GLN A 1 87 ? 17.439 -27.342 -10.703 1.00 48.06 87 GLN A C 1
ATOM 671 O O . GLN A 1 87 ? 17.996 -28.395 -10.955 1.00 48.06 87 GLN A O 1
ATOM 676 N N . ASP A 1 88 ? 17.876 -26.505 -9.760 1.00 47.22 88 ASP A N 1
ATOM 677 C CA . ASP A 1 88 ? 18.530 -26.938 -8.510 1.00 47.22 88 ASP A CA 1
ATOM 678 C C . ASP A 1 88 ? 18.996 -25.742 -7.674 1.00 47.22 88 ASP A C 1
ATOM 680 O O . ASP A 1 88 ? 20.183 -25.516 -7.431 1.00 47.22 88 ASP A O 1
ATOM 684 N N . LYS A 1 89 ? 18.026 -24.944 -7.219 1.00 50.56 89 LYS A N 1
ATOM 685 C CA . LYS A 1 89 ? 18.041 -24.276 -5.907 1.00 50.56 89 LYS A CA 1
ATOM 686 C C . LYS A 1 89 ? 16.727 -23.520 -5.729 1.00 50.56 89 LYS A C 1
ATOM 688 O O . LYS A 1 89 ? 16.343 -22.781 -6.634 1.00 50.56 89 LYS A O 1
ATOM 693 N N . PRO A 1 90 ? 16.048 -23.626 -4.574 1.00 47.09 90 PRO A N 1
ATOM 694 C CA . PRO A 1 90 ? 14.989 -22.686 -4.247 1.00 47.09 90 PRO A CA 1
ATOM 695 C C . PRO A 1 90 ? 15.629 -21.298 -4.129 1.00 47.09 90 PRO A C 1
ATOM 697 O O . PRO A 1 90 ? 16.268 -20.970 -3.127 1.00 47.09 90 PRO A O 1
ATOM 700 N N . SER A 1 91 ? 15.523 -20.492 -5.187 1.00 53.38 91 SER A N 1
ATOM 701 C CA . SER A 1 91 ? 15.870 -19.080 -5.107 1.00 53.38 91 SER A CA 1
ATOM 702 C C . SER A 1 91 ? 14.991 -18.465 -4.026 1.00 53.38 91 SER A C 1
ATOM 704 O O . SER A 1 91 ? 13.769 -18.590 -4.046 1.00 53.38 91 SER A O 1
ATOM 706 N N . ARG A 1 92 ? 15.620 -17.795 -3.059 1.00 57.66 92 ARG A N 1
ATOM 707 C CA . ARG A 1 92 ? 14.955 -17.165 -1.909 1.00 57.66 92 ARG A CA 1
ATOM 708 C C . ARG A 1 92 ? 13.971 -16.054 -2.323 1.00 57.66 92 ARG A C 1
ATOM 710 O O . ARG A 1 92 ? 13.286 -15.509 -1.464 1.00 57.66 92 ARG A O 1
ATOM 717 N N . LYS A 1 93 ? 13.926 -15.686 -3.611 1.00 63.16 93 LYS A N 1
ATOM 718 C CA . LYS A 1 93 ? 13.081 -14.630 -4.178 1.00 63.16 93 LYS A CA 1
ATOM 719 C C . LYS A 1 93 ? 12.313 -15.156 -5.390 1.00 63.16 93 LYS A C 1
ATOM 721 O O . LYS A 1 93 ? 12.904 -15.784 -6.266 1.00 63.16 93 LYS A O 1
ATOM 726 N N . HIS A 1 94 ? 11.014 -14.858 -5.436 1.00 73.88 94 HIS A N 1
ATOM 727 C CA . HIS A 1 94 ? 10.153 -15.203 -6.564 1.00 73.88 94 HIS A CA 1
ATOM 728 C C . HIS A 1 94 ? 10.657 -14.483 -7.826 1.00 73.88 94 HIS A C 1
ATOM 730 O O . HIS A 1 94 ? 10.838 -13.263 -7.783 1.00 73.88 94 HIS A O 1
ATOM 736 N N . PRO A 1 95 ? 10.906 -15.195 -8.933 1.00 73.62 95 PRO A N 1
ATOM 737 C CA . PRO A 1 95 ? 11.578 -14.618 -10.093 1.00 73.62 95 PRO A CA 1
ATOM 738 C C . PRO A 1 95 ? 10.730 -13.521 -10.767 1.00 73.62 95 PRO A C 1
ATOM 740 O O . PRO A 1 95 ? 11.256 -12.465 -11.105 1.00 73.62 95 PRO A O 1
ATOM 743 N N . ASP A 1 96 ? 9.404 -13.679 -10.791 1.00 76.62 96 ASP A N 1
ATOM 744 C CA . ASP A 1 96 ? 8.453 -12.646 -11.238 1.00 76.62 96 ASP A CA 1
ATOM 745 C C . ASP A 1 96 ? 8.547 -11.338 -10.440 1.00 76.62 96 ASP A C 1
ATOM 747 O O . ASP A 1 96 ? 8.451 -10.249 -11.001 1.00 76.62 96 ASP A O 1
ATOM 751 N N . LEU A 1 97 ? 8.776 -11.429 -9.125 1.00 76.50 97 LEU A N 1
ATOM 752 C CA . LEU A 1 97 ? 8.937 -10.249 -8.279 1.00 76.50 97 LEU A CA 1
ATOM 753 C C . LEU A 1 97 ? 10.244 -9.526 -8.609 1.00 76.50 97 LEU A C 1
ATOM 755 O O . LEU A 1 97 ? 10.268 -8.298 -8.651 1.00 76.50 97 LEU A O 1
ATOM 759 N N . VAL A 1 98 ? 11.323 -10.274 -8.855 1.00 78.25 98 VAL A N 1
ATOM 760 C CA . VAL A 1 98 ? 12.606 -9.700 -9.282 1.00 78.25 98 VAL A CA 1
ATOM 761 C C . VAL A 1 98 ? 12.431 -8.988 -10.619 1.00 78.25 98 VAL A C 1
ATOM 763 O O . VAL A 1 98 ? 12.812 -7.825 -10.721 1.00 78.25 98 VAL A O 1
ATOM 766 N N . LEU A 1 99 ? 11.783 -9.638 -11.589 1.00 78.94 99 LEU A N 1
ATOM 767 C CA . LEU A 1 99 ? 11.532 -9.087 -12.918 1.00 78.94 99 LEU A CA 1
ATOM 768 C C . LEU A 1 99 ? 10.694 -7.803 -12.860 1.00 78.94 99 LEU A C 1
ATOM 770 O O . LEU A 1 99 ? 11.110 -6.773 -13.393 1.00 78.94 99 LEU A O 1
ATOM 774 N N . ALA A 1 100 ? 9.567 -7.826 -12.146 1.00 78.12 100 ALA A N 1
ATOM 775 C CA . ALA A 1 100 ? 8.722 -6.649 -11.959 1.00 78.12 100 ALA A CA 1
ATOM 776 C C . ALA A 1 100 ? 9.470 -5.514 -11.250 1.00 78.12 100 ALA A C 1
ATOM 778 O O . ALA A 1 100 ? 9.394 -4.363 -11.667 1.00 78.12 100 ALA A O 1
ATOM 779 N N . THR A 1 101 ? 10.253 -5.833 -10.214 1.00 76.06 101 THR A N 1
ATOM 780 C CA . THR A 1 101 ? 11.041 -4.822 -9.496 1.00 76.06 101 THR A CA 1
ATOM 781 C C . THR A 1 101 ? 12.093 -4.207 -10.418 1.00 76.06 101 THR A C 1
ATOM 783 O O . THR A 1 101 ? 12.249 -2.991 -10.433 1.00 76.06 101 THR A O 1
ATOM 786 N N . THR A 1 102 ? 12.794 -5.011 -11.226 1.00 77.62 102 THR A N 1
ATOM 787 C CA . THR A 1 102 ? 13.776 -4.497 -12.195 1.00 77.62 102 THR A CA 1
ATOM 788 C C . THR A 1 102 ? 13.140 -3.642 -13.284 1.00 77.62 102 THR A C 1
ATOM 790 O O . THR A 1 102 ? 13.713 -2.612 -13.623 1.00 77.62 102 THR A O 1
ATOM 793 N N . LEU A 1 103 ? 11.950 -4.007 -13.773 1.00 77.50 103 LEU A N 1
ATOM 794 C CA . LEU A 1 103 ? 11.178 -3.196 -14.718 1.00 77.50 103 LEU A CA 1
ATOM 795 C C . LEU A 1 103 ? 10.824 -1.836 -14.109 1.00 77.50 103 LEU A C 1
ATOM 797 O O . LEU A 1 103 ? 11.156 -0.809 -14.689 1.00 77.50 103 LEU A O 1
ATOM 801 N N . CYS A 1 104 ? 10.251 -1.829 -12.904 1.00 73.56 104 CYS A N 1
ATOM 802 C CA . CYS A 1 104 ? 9.899 -0.607 -12.179 1.00 73.56 104 CYS A CA 1
ATOM 803 C C . CYS A 1 104 ? 11.125 0.276 -11.870 1.00 73.56 104 CYS A C 1
ATOM 805 O O . CYS A 1 104 ? 11.042 1.502 -11.920 1.00 73.56 104 CYS A O 1
ATOM 807 N N . MET A 1 105 ? 12.272 -0.327 -11.532 1.00 74.94 105 MET A N 1
ATOM 808 C CA . MET A 1 105 ? 13.517 0.412 -11.285 1.00 74.94 105 MET A CA 1
ATOM 809 C C . MET A 1 105 ? 14.106 0.996 -12.570 1.00 74.94 105 MET A C 1
ATOM 811 O O . MET A 1 105 ? 14.591 2.125 -12.549 1.00 74.94 105 MET A O 1
ATOM 815 N N . LEU A 1 106 ? 14.061 0.251 -13.678 1.00 74.06 106 LEU A N 1
ATOM 816 C CA . LEU A 1 106 ? 14.511 0.733 -14.982 1.00 74.06 106 LEU A CA 1
ATOM 817 C C . LEU A 1 106 ? 13.628 1.889 -15.455 1.00 74.06 106 LEU A C 1
ATOM 819 O O . LEU A 1 106 ? 14.144 2.922 -15.856 1.00 74.06 106 LEU A O 1
ATOM 823 N N . GLU A 1 107 ? 12.310 1.747 -15.330 1.00 70.31 107 GLU A N 1
ATOM 824 C CA . GLU A 1 107 ? 11.353 2.807 -15.635 1.00 70.31 107 GLU A CA 1
ATOM 825 C C . GLU A 1 107 ? 11.691 4.098 -14.871 1.00 70.31 107 GLU A C 1
ATOM 827 O O . GLU A 1 107 ? 11.817 5.168 -15.467 1.00 70.31 107 GLU A O 1
ATOM 832 N N . LYS A 1 108 ? 11.939 3.993 -13.558 1.00 67.69 108 LYS A N 1
ATOM 833 C CA . LYS A 1 108 ? 12.319 5.146 -12.733 1.00 67.69 108 LYS A CA 1
ATOM 834 C C . LYS A 1 108 ? 13.668 5.751 -13.120 1.00 67.69 108 LYS A C 1
ATOM 836 O O . LYS A 1 108 ? 13.815 6.963 -13.054 1.00 67.69 108 LYS A O 1
ATOM 841 N N . ALA A 1 109 ? 14.653 4.931 -13.476 1.00 70.06 109 ALA A N 1
ATOM 842 C CA . ALA A 1 109 ? 15.978 5.416 -13.856 1.00 70.06 109 ALA A CA 1
ATOM 843 C C . ALA A 1 109 ? 15.976 6.173 -15.195 1.00 70.06 109 ALA A C 1
ATOM 845 O O . ALA A 1 109 ? 16.893 6.945 -15.450 1.00 70.06 109 ALA A O 1
ATOM 846 N N . TRP A 1 110 ? 14.981 5.925 -16.050 1.00 67.75 110 TRP A N 1
ATOM 847 C CA . TRP A 1 110 ? 14.862 6.558 -17.366 1.00 67.75 110 TRP A CA 1
ATOM 848 C C . TRP A 1 110 ? 13.916 7.756 -17.357 1.00 67.75 110 TRP A C 1
ATOM 850 O O . TRP A 1 110 ? 14.050 8.652 -18.185 1.00 67.75 110 TRP A O 1
ATOM 860 N N . ASN A 1 111 ? 12.984 7.795 -16.408 1.00 65.06 111 ASN A N 1
ATOM 861 C CA . ASN A 1 111 ? 12.088 8.916 -16.215 1.00 65.06 111 ASN A CA 1
ATOM 862 C C . ASN A 1 111 ? 12.635 9.827 -15.102 1.00 65.06 111 ASN A C 1
ATOM 864 O O . ASN A 1 111 ? 12.275 9.680 -13.933 1.00 65.06 111 ASN A O 1
ATOM 868 N N . ASP A 1 112 ? 13.493 10.790 -15.465 1.00 56.03 112 ASP A N 1
ATOM 869 C CA . ASP A 1 112 ? 13.992 11.836 -14.546 1.00 56.03 112 ASP A CA 1
ATOM 870 C C . ASP A 1 112 ? 12.837 12.614 -13.871 1.00 56.03 112 ASP A C 1
ATOM 872 O O . ASP A 1 112 ? 12.991 13.187 -12.788 1.00 56.03 112 ASP A O 1
ATOM 876 N N . HIS A 1 113 ? 11.636 12.568 -14.461 1.00 54.22 113 HIS A N 1
ATOM 877 C CA . HIS A 1 113 ? 10.382 12.960 -13.834 1.00 54.22 113 HIS A CA 1
ATOM 878 C C . HIS A 1 113 ? 9.694 11.760 -13.181 1.00 54.22 113 HIS A C 1
ATOM 880 O O . HIS A 1 113 ? 8.803 11.151 -13.763 1.00 54.22 113 HIS A O 1
ATOM 886 N N . THR A 1 114 ? 10.097 11.465 -11.941 1.00 52.84 114 THR A N 1
ATOM 887 C CA . THR A 1 114 ? 9.385 10.655 -10.931 1.00 52.84 114 THR A CA 1
ATOM 888 C C . THR A 1 114 ? 8.031 10.106 -11.395 1.00 52.84 114 THR A C 1
ATOM 890 O O . THR A 1 114 ? 6.995 10.730 -11.149 1.00 52.84 114 THR A O 1
ATOM 893 N N . SER A 1 115 ? 8.003 8.947 -12.061 1.00 56.84 115 SER A N 1
ATOM 894 C CA . SER A 1 115 ? 6.722 8.301 -12.323 1.00 56.84 115 SER A CA 1
ATOM 895 C C . SER A 1 115 ? 6.092 7.928 -10.974 1.00 56.84 115 SER A C 1
ATOM 897 O O . SER A 1 115 ? 6.715 7.317 -10.092 1.00 56.84 115 SER A O 1
ATOM 899 N N . ASP A 1 116 ? 4.852 8.376 -10.768 1.00 59.91 116 ASP A N 1
ATOM 900 C CA . ASP A 1 116 ? 4.134 8.189 -9.506 1.00 59.91 116 ASP A CA 1
ATOM 901 C C . ASP A 1 116 ? 3.840 6.714 -9.234 1.00 59.91 116 ASP A C 1
ATOM 903 O O . ASP A 1 116 ? 3.590 6.345 -8.092 1.00 59.91 116 ASP A O 1
ATOM 907 N N . PHE A 1 117 ? 3.895 5.852 -10.249 1.00 61.88 117 PHE A N 1
ATOM 908 C CA . PHE A 1 117 ? 3.497 4.455 -10.140 1.00 61.88 117 PHE A CA 1
ATOM 909 C C . PHE A 1 117 ? 4.520 3.568 -9.411 1.00 61.88 117 PHE A C 1
ATOM 911 O O . PHE A 1 117 ? 4.185 3.098 -8.320 1.00 61.88 117 PHE A O 1
ATOM 918 N N . PRO A 1 118 ? 5.788 3.412 -9.858 1.00 58.09 118 PRO A N 1
ATOM 919 C CA . PRO A 1 118 ? 6.807 2.696 -9.077 1.00 58.09 118 PRO A CA 1
ATOM 920 C C . PRO A 1 118 ? 6.996 3.275 -7.670 1.00 58.09 118 PRO A C 1
ATOM 922 O O . PRO A 1 118 ? 7.344 2.555 -6.730 1.00 58.09 118 PRO A O 1
ATOM 925 N N . THR A 1 119 ? 6.763 4.586 -7.536 1.00 60.19 119 THR A N 1
ATOM 926 C CA . THR A 1 119 ? 6.841 5.335 -6.279 1.00 60.19 119 THR A CA 1
ATOM 927 C C . THR A 1 119 ? 5.604 5.126 -5.401 1.00 60.19 119 THR A C 1
ATOM 929 O O . THR A 1 119 ? 5.718 5.184 -4.191 1.00 60.19 119 THR A O 1
ATOM 932 N N . THR A 1 120 ? 4.417 4.852 -5.931 1.00 57.91 120 THR A N 1
ATOM 933 C CA . THR A 1 120 ? 3.239 4.558 -5.092 1.00 57.91 120 THR A CA 1
ATOM 934 C C . THR A 1 120 ? 3.205 3.084 -4.680 1.00 57.91 120 THR A C 1
ATOM 936 O O . THR A 1 120 ? 2.704 2.761 -3.609 1.00 57.91 120 THR A O 1
ATOM 939 N N . MET A 1 121 ? 3.825 2.197 -5.464 1.00 62.53 121 MET A N 1
ATOM 940 C CA . MET A 1 121 ? 3.798 0.744 -5.239 1.00 62.53 121 MET A CA 1
ATOM 941 C C . MET A 1 121 ? 4.937 0.177 -4.381 1.00 62.53 121 MET A C 1
ATOM 943 O O . MET A 1 121 ? 5.064 -1.035 -4.248 1.00 62.53 121 MET A O 1
ATOM 947 N N . GLY A 1 122 ? 5.793 1.010 -3.791 1.00 57.66 122 GLY A N 1
ATOM 948 C CA . GLY A 1 122 ? 6.823 0.527 -2.857 1.00 57.66 122 GLY A CA 1
ATOM 949 C C . GLY A 1 122 ? 8.167 0.146 -3.494 1.00 57.66 122 GLY A C 1
ATOM 950 O O . GLY A 1 122 ? 9.163 0.049 -2.783 1.00 57.66 122 GLY A O 1
ATOM 951 N N . TYR A 1 123 ? 8.233 -0.043 -4.816 1.00 59.38 123 TYR A N 1
ATOM 952 C CA . TYR A 1 123 ? 9.376 -0.704 -5.466 1.00 59.38 123 TYR A CA 1
ATOM 953 C C . TYR A 1 123 ? 10.651 0.136 -5.558 1.00 59.38 123 TYR A C 1
ATOM 955 O O . TYR A 1 123 ? 11.733 -0.419 -5.732 1.00 59.38 123 TYR A O 1
ATOM 963 N N . SER A 1 124 ? 10.549 1.462 -5.462 1.00 56.03 124 SER A N 1
ATOM 964 C CA . SER A 1 124 ? 11.700 2.343 -5.693 1.00 56.03 124 SER A CA 1
ATOM 965 C C . SER A 1 124 ? 11.651 3.663 -4.918 1.00 56.03 124 SER A C 1
ATOM 967 O O . SER A 1 124 ? 12.243 4.656 -5.342 1.00 56.03 124 SER A O 1
ATOM 969 N N . LEU A 1 125 ? 10.923 3.734 -3.804 1.00 61.28 125 LEU A N 1
ATOM 970 C CA . LEU A 1 125 ? 10.795 4.986 -3.055 1.00 61.28 125 LEU A CA 1
ATOM 971 C C . LEU A 1 125 ? 12.086 5.333 -2.318 1.00 61.28 125 LEU A C 1
ATOM 973 O O . LEU A 1 125 ? 12.737 4.468 -1.733 1.00 61.28 125 LEU A O 1
ATOM 977 N N . SER A 1 126 ? 12.396 6.629 -2.250 1.00 68.75 126 SER A N 1
ATOM 978 C CA . SER A 1 126 ? 13.250 7.108 -1.164 1.00 68.75 126 SER A CA 1
ATOM 979 C C . SER A 1 126 ? 12.515 6.958 0.171 1.00 68.75 126 SER A C 1
ATOM 981 O O . SER A 1 126 ? 11.282 6.976 0.219 1.00 68.75 126 SER A O 1
ATOM 983 N N . TYR A 1 127 ? 13.263 6.859 1.271 1.00 68.31 127 TYR A N 1
ATOM 984 C CA . TYR A 1 127 ? 12.683 6.793 2.616 1.00 68.31 127 TYR A CA 1
ATOM 985 C C . TYR A 1 127 ? 11.646 7.906 2.849 1.00 68.31 127 TYR A C 1
ATOM 987 O O . TYR A 1 127 ? 10.527 7.643 3.279 1.00 68.31 127 TYR A O 1
ATOM 995 N N . THR A 1 128 ? 11.974 9.142 2.465 1.00 70.75 128 THR A N 1
ATOM 996 C CA . THR A 1 128 ? 11.078 10.297 2.602 1.00 70.75 128 THR A CA 1
ATOM 997 C C . THR A 1 128 ? 9.787 10.136 1.798 1.00 70.75 128 THR A C 1
ATOM 999 O O . THR A 1 128 ? 8.708 10.403 2.320 1.00 70.75 128 THR A O 1
ATOM 1002 N N . GLN A 1 129 ? 9.870 9.663 0.550 1.00 70.06 129 GLN A N 1
ATOM 1003 C CA . GLN A 1 129 ? 8.684 9.409 -0.277 1.00 70.06 129 GLN A CA 1
ATOM 1004 C C . GLN A 1 129 ? 7.803 8.313 0.335 1.00 70.06 129 GLN A C 1
ATOM 1006 O O . GLN A 1 129 ? 6.580 8.452 0.346 1.00 70.06 129 GLN A O 1
ATOM 1011 N N . ALA A 1 130 ? 8.415 7.259 0.886 1.00 71.69 130 ALA A N 1
ATOM 1012 C CA . ALA A 1 130 ? 7.693 6.165 1.530 1.00 71.69 130 ALA A CA 1
ATOM 1013 C C . ALA A 1 130 ? 6.926 6.634 2.757 1.00 71.69 130 ALA A C 1
ATOM 1015 O O . ALA A 1 130 ? 5.728 6.381 2.863 1.00 71.69 130 ALA A O 1
ATOM 1016 N N . ILE A 1 131 ? 7.576 7.396 3.634 1.00 75.00 131 ILE A N 1
ATOM 1017 C CA . ILE A 1 131 ? 6.915 7.958 4.811 1.00 75.00 131 ILE A CA 1
ATOM 1018 C C . ILE A 1 131 ? 5.770 8.894 4.411 1.00 75.00 131 ILE A C 1
ATOM 1020 O O . ILE A 1 131 ? 4.697 8.819 5.005 1.00 75.00 131 ILE A O 1
ATOM 1024 N N . THR A 1 132 ? 5.942 9.733 3.386 1.00 80.44 132 THR A N 1
ATOM 1025 C CA . THR A 1 132 ? 4.864 10.612 2.903 1.00 80.44 132 THR A CA 1
ATOM 1026 C C . THR A 1 132 ? 3.662 9.817 2.394 1.00 80.44 132 THR A C 1
ATOM 1028 O O . THR A 1 132 ? 2.532 10.131 2.763 1.00 80.44 132 THR A O 1
ATOM 1031 N N . LYS A 1 133 ? 3.882 8.762 1.599 1.00 77.94 133 LYS A N 1
ATOM 1032 C CA . LYS A 1 133 ? 2.794 7.918 1.079 1.00 77.94 133 LYS A CA 1
ATOM 1033 C C . LYS A 1 133 ? 2.109 7.105 2.177 1.00 77.94 133 LYS A C 1
ATOM 1035 O O . LYS A 1 133 ? 0.889 7.001 2.163 1.00 77.94 133 LYS A O 1
ATOM 1040 N N . ILE A 1 134 ? 2.858 6.611 3.163 1.00 80.56 134 ILE A N 1
ATOM 1041 C CA . ILE A 1 134 ? 2.294 5.938 4.344 1.00 80.56 134 ILE A CA 1
ATOM 1042 C C . ILE A 1 134 ? 1.435 6.910 5.160 1.00 80.56 134 ILE A C 1
ATOM 1044 O O . ILE A 1 134 ? 0.322 6.563 5.544 1.00 80.56 134 ILE A O 1
ATOM 1048 N N . LYS A 1 135 ? 1.904 8.144 5.387 1.00 81.25 135 LYS A N 1
ATOM 1049 C CA . LYS A 1 135 ? 1.116 9.180 6.075 1.00 81.25 135 LYS A CA 1
ATOM 1050 C C . LYS A 1 135 ? -0.151 9.539 5.301 1.00 81.25 135 LYS A C 1
ATOM 1052 O O . LYS A 1 135 ? -1.208 9.676 5.909 1.00 81.25 135 LYS A O 1
ATOM 1057 N N . GLN A 1 136 ? -0.054 9.652 3.975 1.00 83.56 136 GLN A N 1
ATOM 1058 C CA . GLN A 1 136 ? -1.208 9.884 3.109 1.00 83.56 136 GLN A CA 1
ATOM 1059 C C . GLN A 1 136 ? -2.224 8.739 3.230 1.00 83.56 136 GLN A C 1
ATOM 1061 O O . GLN A 1 136 ? -3.395 8.999 3.494 1.00 83.56 136 GLN A O 1
ATOM 1066 N N . LEU A 1 137 ? -1.772 7.486 3.121 1.00 82.94 137 LEU A N 1
ATOM 1067 C CA . LEU A 1 137 ? -2.615 6.301 3.284 1.00 82.94 137 LEU A CA 1
ATOM 1068 C C . LEU A 1 137 ? -3.269 6.257 4.674 1.00 82.94 137 LEU A C 1
ATOM 1070 O O . LEU A 1 137 ? -4.458 5.980 4.784 1.00 82.94 137 LEU A O 1
ATOM 1074 N N . GLY A 1 138 ? -2.521 6.584 5.730 1.00 80.38 138 GLY A N 1
ATOM 1075 C CA . GLY A 1 138 ? -3.058 6.696 7.087 1.00 80.38 138 GLY A CA 1
ATOM 1076 C C . GLY A 1 138 ? -4.169 7.745 7.192 1.00 80.38 138 GLY A C 1
ATOM 1077 O O . GLY A 1 138 ? -5.208 7.479 7.793 1.00 80.38 138 GLY A O 1
ATOM 1078 N N . GLY A 1 139 ? -3.992 8.905 6.553 1.00 84.12 139 GLY A N 1
ATOM 1079 C CA . GLY A 1 139 ? -5.023 9.940 6.457 1.00 84.12 139 GLY A CA 1
ATOM 1080 C C . GLY A 1 139 ? -6.273 9.482 5.696 1.00 84.12 139 GLY A C 1
ATOM 1081 O O . GLY A 1 139 ? -7.389 9.703 6.168 1.00 84.12 139 GLY A O 1
ATOM 1082 N N . GLU A 1 140 ? -6.097 8.804 4.557 1.00 86.94 140 GLU A N 1
ATOM 1083 C CA . GLU A 1 140 ? -7.190 8.225 3.758 1.00 86.94 140 GLU A CA 1
ATOM 1084 C C . GLU A 1 140 ? -7.985 7.182 4.567 1.00 86.94 140 GLU A C 1
ATOM 1086 O O . GLU A 1 140 ? -9.213 7.270 4.664 1.00 86.94 140 GLU A O 1
ATOM 1091 N N . CYS A 1 141 ? -7.294 6.249 5.230 1.00 82.69 141 CYS A N 1
ATOM 1092 C CA . CYS A 1 141 ? -7.912 5.249 6.103 1.00 82.69 141 CYS A CA 1
ATOM 1093 C C . CYS A 1 141 ? -8.666 5.891 7.274 1.00 82.69 141 CYS A C 1
ATOM 1095 O O . CYS A 1 141 ? -9.773 5.470 7.606 1.00 82.69 141 CYS A O 1
ATOM 1097 N N . LEU A 1 142 ? -8.105 6.937 7.884 1.00 84.31 142 LEU A N 1
ATOM 1098 C CA . LEU A 1 142 ? -8.740 7.640 8.997 1.00 84.31 142 LEU A CA 1
ATOM 1099 C C . LEU A 1 142 ? -10.024 8.361 8.565 1.00 84.31 142 LEU A C 1
ATOM 1101 O O . LEU A 1 142 ? -11.005 8.365 9.312 1.00 84.31 142 LEU A O 1
ATOM 1105 N N . MET A 1 143 ? -10.056 8.939 7.360 1.00 86.75 143 MET A N 1
ATOM 1106 C CA . MET A 1 143 ? -11.292 9.500 6.804 1.00 86.75 143 MET A CA 1
ATOM 1107 C C . MET A 1 143 ? -12.355 8.420 6.591 1.00 86.75 143 MET A C 1
ATOM 1109 O O . MET A 1 143 ? -13.504 8.618 6.984 1.00 86.75 143 MET A O 1
ATOM 1113 N N . MET A 1 144 ? -11.966 7.259 6.058 1.00 84.56 144 MET A N 1
ATOM 1114 C CA . MET A 1 144 ? -12.871 6.121 5.881 1.00 84.56 144 MET A CA 1
ATOM 1115 C C . MET A 1 144 ? -13.423 5.612 7.221 1.00 84.56 144 MET A C 1
ATOM 1117 O O . MET A 1 144 ? -14.626 5.403 7.355 1.00 84.56 144 MET A O 1
ATOM 1121 N N . MET A 1 145 ? -12.572 5.480 8.243 1.00 84.69 145 MET A N 1
ATOM 1122 C CA . MET A 1 145 ? -12.999 5.095 9.593 1.00 84.69 145 MET A CA 1
ATOM 1123 C C . MET A 1 145 ? -13.976 6.105 10.200 1.00 84.69 145 MET A C 1
ATOM 1125 O O . MET A 1 145 ? -14.975 5.703 10.792 1.00 84.69 145 MET A O 1
ATOM 1129 N N . ARG A 1 146 ? -13.728 7.413 10.034 1.00 86.75 146 ARG A N 1
ATOM 1130 C CA . ARG A 1 146 ? -14.649 8.465 10.500 1.00 86.75 146 ARG A CA 1
ATOM 1131 C C . ARG A 1 146 ? -16.008 8.379 9.817 1.00 86.75 146 ARG A C 1
ATOM 1133 O O . ARG A 1 146 ? -17.022 8.597 10.474 1.00 86.75 146 ARG A O 1
ATOM 1140 N N . GLU A 1 147 ? -16.031 8.070 8.527 1.00 88.50 147 GLU A N 1
ATOM 1141 C CA . GLU A 1 147 ? -17.278 7.911 7.782 1.00 88.50 147 GLU A CA 1
ATOM 1142 C C . GLU A 1 147 ? -18.073 6.691 8.261 1.00 88.50 147 GLU A C 1
ATOM 1144 O O . GLU A 1 147 ? -19.275 6.779 8.515 1.00 88.50 147 GLU A O 1
ATOM 1149 N N . ILE A 1 148 ? -17.395 5.564 8.487 1.00 85.88 148 ILE A N 1
ATOM 1150 C CA . ILE A 1 148 ? -18.019 4.367 9.065 1.00 85.88 148 ILE A CA 1
ATOM 1151 C C . ILE A 1 148 ? -18.571 4.673 10.461 1.00 85.88 148 ILE A C 1
ATOM 1153 O O . ILE A 1 148 ? -19.721 4.351 10.743 1.00 85.88 148 ILE A O 1
ATOM 1157 N N . ALA A 1 149 ? -17.791 5.354 11.304 1.00 85.62 149 ALA A N 1
ATOM 1158 C CA . ALA A 1 149 ? -18.189 5.681 12.670 1.00 85.62 149 ALA A CA 1
ATOM 1159 C C . ALA A 1 149 ? -19.410 6.610 12.753 1.00 85.62 149 ALA A C 1
ATOM 1161 O O . ALA A 1 149 ? -20.158 6.550 13.726 1.00 85.62 149 ALA A O 1
ATOM 1162 N N . ARG A 1 150 ? -19.623 7.469 11.746 1.00 85.69 150 ARG A N 1
ATOM 1163 C CA . ARG A 1 150 ? -20.810 8.335 11.658 1.00 85.69 150 ARG A CA 1
ATOM 1164 C C . ARG A 1 150 ? -22.028 7.630 11.080 1.00 85.69 150 ARG A C 1
ATOM 1166 O O . ARG A 1 150 ? -23.148 7.995 11.419 1.00 85.69 150 ARG A O 1
ATOM 1173 N N . SER A 1 151 ? -21.819 6.668 10.186 1.00 85.31 151 SER A N 1
ATOM 1174 C CA . SER A 1 151 ? -22.902 6.056 9.413 1.00 85.31 151 SER A CA 1
ATOM 1175 C C . SER A 1 151 ? -23.442 4.765 10.023 1.00 85.31 151 SER A C 1
ATOM 1177 O O . SER A 1 151 ? -24.586 4.406 9.745 1.00 85.31 151 SER A O 1
ATOM 1179 N N . ARG A 1 152 ? -22.641 4.034 10.810 1.00 84.69 152 ARG A N 1
ATOM 1180 C CA . ARG A 1 152 ? -22.981 2.684 11.285 1.00 84.69 152 ARG A CA 1
ATOM 1181 C C . ARG A 1 152 ? -22.451 2.413 12.684 1.00 84.69 152 ARG A C 1
ATOM 1183 O O . ARG A 1 152 ? -21.425 2.958 13.084 1.00 84.69 152 ARG A O 1
ATOM 1190 N N . ALA A 1 153 ? -23.098 1.486 13.388 1.00 84.19 153 ALA A N 1
ATOM 1191 C CA . ALA A 1 153 ? -22.500 0.869 14.561 1.00 84.19 153 ALA A CA 1
ATOM 1192 C C . ALA A 1 153 ? -21.208 0.129 14.163 1.00 84.19 153 ALA A C 1
ATOM 1194 O O . ALA A 1 153 ? -21.112 -0.472 13.088 1.00 84.19 153 ALA A O 1
ATOM 1195 N N . PHE A 1 154 ? -20.199 0.173 15.026 1.00 84.12 154 PHE A N 1
ATOM 1196 C CA . PHE A 1 154 ? -18.903 -0.448 14.782 1.00 84.12 154 PHE A CA 1
ATOM 1197 C C . PHE A 1 154 ? -18.330 -1.017 16.077 1.00 84.12 154 PHE A C 1
ATOM 1199 O O . PHE A 1 154 ? -18.646 -0.557 17.172 1.00 84.12 154 PHE A O 1
ATOM 1206 N N . MET A 1 155 ? -17.468 -2.016 15.936 1.00 82.00 155 MET A N 1
ATOM 1207 C CA . MET A 1 155 ? -16.699 -2.604 17.022 1.00 82.00 155 MET A CA 1
ATOM 1208 C C . MET A 1 155 ? -15.224 -2.271 16.828 1.00 82.00 155 MET A C 1
ATOM 1210 O O . MET A 1 155 ? -14.694 -2.355 15.720 1.00 82.00 155 MET A O 1
ATOM 1214 N N . VAL A 1 156 ? -14.562 -1.896 17.916 1.00 79.38 156 VAL A N 1
ATOM 1215 C CA . VAL A 1 156 ? -13.133 -1.588 17.927 1.00 79.38 156 VAL A CA 1
ATOM 1216 C C . VAL A 1 156 ? -12.412 -2.734 18.617 1.00 79.38 156 VAL A C 1
ATOM 1218 O O . VAL A 1 156 ? -12.616 -2.965 19.807 1.00 79.38 156 VAL A O 1
ATOM 1221 N N . ILE A 1 157 ? -11.583 -3.456 17.869 1.00 77.25 157 ILE A N 1
ATOM 1222 C CA . ILE A 1 157 ? -10.713 -4.493 18.416 1.00 77.25 157 ILE A CA 1
ATOM 1223 C C . ILE A 1 157 ? -9.317 -3.909 18.577 1.00 77.25 157 ILE A C 1
ATOM 1225 O O . ILE A 1 157 ? -8.707 -3.428 17.618 1.00 77.25 157 ILE A O 1
ATOM 1229 N N . TRP A 1 158 ? -8.811 -3.997 19.800 1.00 70.38 158 TRP A N 1
ATOM 1230 C CA . TRP A 1 158 ? -7.423 -3.709 20.126 1.00 70.38 158 TRP A CA 1
ATOM 1231 C C . TRP A 1 158 ? -6.659 -5.030 20.185 1.00 70.38 158 TRP A C 1
ATOM 1233 O O . TRP A 1 158 ? -7.021 -5.917 20.955 1.00 70.38 158 TRP A O 1
ATOM 1243 N N . ASP A 1 159 ? -5.622 -5.171 19.366 1.00 66.12 159 ASP A N 1
ATOM 1244 C CA . ASP A 1 159 ? -4.752 -6.352 19.346 1.00 66.12 159 ASP A CA 1
ATOM 1245 C C . ASP A 1 159 ? -3.698 -6.336 20.474 1.00 66.12 159 ASP A C 1
ATOM 1247 O O . ASP A 1 159 ? -3.175 -7.383 20.855 1.00 66.12 159 ASP A O 1
ATOM 1251 N N . ASN A 1 160 ? -3.433 -5.167 21.068 1.00 58.25 160 ASN A N 1
ATOM 1252 C CA . ASN A 1 160 ? -2.507 -4.988 22.183 1.00 58.25 160 ASN A CA 1
ATOM 1253 C C . ASN A 1 160 ? -3.224 -4.461 23.438 1.00 58.25 160 ASN A C 1
ATOM 1255 O O . ASN A 1 160 ? -3.575 -3.283 23.547 1.00 58.25 160 ASN A O 1
ATOM 1259 N N . LEU A 1 161 ? -3.384 -5.342 24.428 1.00 54.62 161 LEU A N 1
ATOM 1260 C CA . LEU A 1 161 ? -4.040 -5.057 25.710 1.00 54.62 161 LEU A CA 1
ATOM 1261 C C . LEU A 1 161 ? -3.313 -4.009 26.569 1.00 54.62 161 LEU A C 1
ATOM 1263 O O . LEU A 1 161 ? -3.931 -3.459 27.478 1.00 54.62 161 LEU A O 1
ATOM 1267 N N . ASN A 1 162 ? -2.043 -3.678 26.285 1.00 52.81 162 ASN A N 1
ATOM 1268 C CA . ASN A 1 162 ? -1.309 -2.637 27.025 1.00 52.81 162 ASN A CA 1
ATOM 1269 C C . ASN A 1 162 ? -2.004 -1.265 26.994 1.00 52.81 162 ASN A C 1
ATOM 1271 O O . ASN A 1 162 ? -1.780 -0.453 27.891 1.00 52.81 162 ASN A O 1
ATOM 1275 N N . ILE A 1 163 ? -2.865 -1.017 26.003 1.00 50.31 163 ILE A N 1
ATOM 1276 C CA . ILE A 1 163 ? -3.659 0.210 25.921 1.00 50.31 163 ILE A CA 1
ATOM 1277 C C . ILE A 1 163 ? -4.637 0.319 27.083 1.00 50.31 163 ILE A C 1
ATOM 1279 O O . ILE A 1 163 ? -4.703 1.384 27.671 1.00 50.31 163 ILE A O 1
ATOM 1283 N N . ALA A 1 164 ? -5.343 -0.749 27.468 1.00 48.12 164 ALA A N 1
ATOM 1284 C CA . ALA A 1 164 ? -6.359 -0.669 28.522 1.00 48.12 164 ALA A CA 1
ATOM 1285 C C . ALA A 1 164 ? -5.765 -0.364 29.911 1.00 48.12 164 ALA A C 1
ATOM 1287 O O . ALA A 1 164 ? -6.454 0.188 30.765 1.00 48.12 164 ALA A O 1
ATOM 1288 N N . PHE A 1 165 ? -4.484 -0.689 30.127 1.00 46.53 165 PHE A N 1
ATOM 1289 C CA . PHE A 1 165 ? -3.844 -0.634 31.444 1.00 46.53 165 PHE A CA 1
ATOM 1290 C C . PHE A 1 165 ? -2.867 0.538 31.639 1.00 46.53 165 PHE A C 1
ATOM 1292 O O . PHE A 1 165 ? -2.586 0.885 32.781 1.00 46.53 165 PHE A O 1
ATOM 1299 N N . LYS A 1 166 ? -2.377 1.182 30.567 1.00 47.38 166 LYS A N 1
ATOM 1300 C CA . LYS A 1 166 ? -1.462 2.346 30.648 1.00 47.38 166 LYS A CA 1
ATOM 1301 C C . LYS A 1 166 ? -2.093 3.695 30.285 1.00 47.38 166 LYS A C 1
ATOM 1303 O O . LYS A 1 166 ? -1.382 4.699 30.215 1.00 47.38 166 LYS A O 1
ATOM 1308 N N . VAL A 1 167 ? -3.418 3.745 30.098 1.00 49.97 167 VAL A N 1
ATOM 1309 C CA . VAL A 1 167 ? -4.163 4.974 29.742 1.00 49.97 167 VAL A CA 1
ATOM 1310 C C . VAL A 1 167 ? -3.843 6.140 30.685 1.00 49.97 167 VAL A C 1
ATOM 1312 O O . VAL A 1 167 ? -3.722 7.277 30.237 1.00 49.97 167 VAL A O 1
ATOM 1315 N N . SER A 1 168 ? -3.661 5.876 31.983 1.00 48.22 168 SER A N 1
ATOM 1316 C CA . SER A 1 168 ? -3.391 6.919 32.979 1.00 48.22 168 SER A CA 1
ATOM 1317 C C . SER A 1 168 ? -1.978 7.505 32.915 1.00 48.22 168 SER A C 1
ATOM 1319 O O . SER A 1 168 ? -1.815 8.682 33.219 1.00 48.22 168 SER A O 1
ATOM 1321 N N . GLU A 1 169 ? -0.966 6.727 32.519 1.00 49.44 169 GLU A N 1
ATOM 1322 C CA . GLU A 1 169 ? 0.433 7.191 32.479 1.00 49.44 169 GLU A CA 1
ATOM 1323 C C . GLU A 1 169 ? 0.732 8.017 31.221 1.00 49.44 169 GLU A C 1
ATOM 1325 O O . GLU A 1 169 ? 1.511 8.963 31.276 1.00 49.44 169 GLU A O 1
ATOM 1330 N N . GLN A 1 170 ? 0.080 7.714 30.093 1.00 46.31 170 GLN A N 1
ATOM 1331 C CA . GLN A 1 170 ? 0.295 8.439 28.832 1.00 46.31 170 GLN A CA 1
ATOM 1332 C C . GLN A 1 170 ? -0.492 9.758 28.733 1.00 46.31 170 GLN A C 1
ATOM 1334 O O . GLN A 1 170 ? -0.105 10.638 27.969 1.00 46.31 170 GLN A O 1
ATOM 1339 N N . CYS A 1 171 ? -1.559 9.934 29.523 1.00 49.50 171 CYS A N 1
ATOM 1340 C CA . CYS A 1 171 ? -2.372 11.158 29.513 1.00 49.50 171 CYS A CA 1
ATOM 1341 C C . CYS A 1 171 ? -1.725 12.358 30.222 1.00 49.50 171 CYS A C 1
ATOM 1343 O O . CYS A 1 171 ? -2.289 13.451 30.156 1.00 49.50 171 CYS A O 1
ATOM 1345 N N . HIS A 1 172 ? -0.603 12.179 30.931 1.00 48.94 172 HIS A N 1
ATOM 1346 C CA . HIS A 1 172 ? -0.036 13.271 31.726 1.00 48.94 172 HIS A CA 1
ATOM 1347 C C . HIS A 1 172 ? 0.633 14.347 30.857 1.00 48.94 172 HIS A C 1
ATOM 1349 O O . HIS A 1 172 ? 0.449 15.530 31.132 1.00 48.94 172 HIS A O 1
ATOM 1355 N N . ASP A 1 173 ? 1.288 13.953 29.757 1.00 45.22 173 ASP A N 1
ATOM 1356 C CA . ASP A 1 173 ? 2.173 14.863 29.011 1.00 45.22 173 ASP A CA 1
ATOM 1357 C C . ASP A 1 173 ? 1.771 15.120 27.545 1.00 45.22 173 ASP A C 1
ATOM 1359 O O . ASP A 1 173 ? 2.309 16.027 26.913 1.00 45.22 173 ASP A O 1
ATOM 1363 N N . SER A 1 174 ? 0.808 14.383 26.977 1.00 43.88 174 SER A N 1
ATOM 1364 C CA . SER A 1 174 ? 0.342 14.608 25.599 1.00 43.88 174 SER A CA 1
ATOM 1365 C C . SER A 1 174 ? -1.141 14.279 25.462 1.00 43.88 174 SER A C 1
ATOM 1367 O O . SER A 1 174 ? -1.539 13.122 25.347 1.00 43.88 174 SER A O 1
ATOM 1369 N N . LYS A 1 175 ? -1.982 15.316 25.492 1.00 49.72 175 LYS A N 1
ATOM 1370 C CA . LYS A 1 175 ? -3.445 15.181 25.387 1.00 49.72 175 LYS A CA 1
ATOM 1371 C C . LYS A 1 175 ? -3.932 14.917 23.958 1.00 49.72 175 LYS A C 1
ATOM 1373 O O . LYS A 1 175 ? -5.012 14.361 23.785 1.00 49.72 175 LYS A O 1
ATOM 1378 N N . ASP A 1 176 ? -3.126 15.288 22.962 1.00 45.25 176 ASP A N 1
ATOM 1379 C CA . ASP A 1 176 ? -3.570 15.395 21.567 1.00 45.25 176 ASP A CA 1
ATOM 1380 C C . ASP A 1 176 ? -2.905 14.391 20.614 1.00 45.25 176 ASP A C 1
ATOM 1382 O O . ASP A 1 176 ? -3.301 14.303 19.451 1.00 45.25 176 ASP A O 1
ATOM 1386 N N . HIS A 1 177 ? -1.922 13.607 21.073 1.00 40.53 177 HIS A N 1
ATOM 1387 C CA . HIS A 1 177 ? -1.250 12.629 20.219 1.00 40.53 177 HIS A CA 1
ATOM 1388 C C . HIS A 1 177 ? -1.015 11.299 20.932 1.00 40.53 177 HIS A C 1
ATOM 1390 O O . HIS A 1 177 ? -0.240 11.211 21.883 1.00 40.53 177 HIS A O 1
ATOM 1396 N N . PHE A 1 178 ? -1.681 10.261 20.425 1.00 45.00 178 PHE A N 1
ATOM 1397 C CA . PHE A 1 178 ? -1.476 8.870 20.810 1.00 45.00 178 PHE A CA 1
ATOM 1398 C C . PHE A 1 178 ? -0.498 8.225 19.812 1.00 45.00 178 PHE A C 1
ATOM 1400 O O . PHE A 1 178 ? -0.909 7.708 18.778 1.00 45.00 178 PHE A O 1
ATOM 1407 N N . ASP A 1 179 ? 0.804 8.300 20.088 1.00 48.91 179 ASP A N 1
ATOM 1408 C CA . ASP A 1 179 ? 1.832 7.567 19.335 1.00 48.91 179 ASP A CA 1
ATOM 1409 C C . ASP A 1 179 ? 2.037 6.187 19.964 1.00 48.91 179 ASP A C 1
ATOM 1411 O O . ASP A 1 179 ? 3.034 5.908 20.633 1.00 48.91 179 ASP A O 1
ATOM 1415 N N . ASN A 1 180 ? 1.068 5.295 19.792 1.00 49.00 180 ASN A N 1
ATOM 1416 C CA . ASN A 1 180 ? 1.286 3.882 20.060 1.00 49.00 180 ASN A CA 1
ATOM 1417 C C . ASN A 1 180 ? 1.352 3.137 18.727 1.00 49.00 180 ASN A C 1
ATOM 1419 O O . ASN A 1 180 ? 0.452 3.206 17.902 1.00 49.00 180 ASN A O 1
ATOM 1423 N N . GLY A 1 181 ? 2.426 2.379 18.507 1.00 48.69 181 GLY A N 1
ATOM 1424 C CA . GLY A 1 181 ? 2.562 1.473 17.359 1.00 48.69 181 GLY A CA 1
ATOM 1425 C C . GLY A 1 181 ? 1.620 0.263 17.435 1.00 48.69 181 GLY A C 1
ATOM 1426 O O . GLY A 1 181 ? 2.050 -0.856 17.185 1.00 48.69 181 GLY A O 1
ATOM 1427 N N . THR A 1 182 ? 0.375 0.462 17.872 1.00 52.25 182 THR A N 1
ATOM 1428 C CA . THR A 1 182 ? -0.649 -0.568 18.061 1.00 52.25 182 THR A CA 1
ATOM 1429 C C . THR A 1 182 ? -1.707 -0.436 16.975 1.00 52.25 182 THR A C 1
ATOM 1431 O O . THR A 1 182 ? -2.177 0.665 16.694 1.00 52.25 182 THR A O 1
ATOM 1434 N N . THR A 1 183 ? -2.084 -1.557 16.364 1.00 60.28 183 THR A N 1
ATOM 1435 C CA . THR A 1 183 ? -3.018 -1.566 15.239 1.00 60.28 183 THR A CA 1
ATOM 1436 C C . THR A 1 183 ? -4.437 -1.760 15.755 1.00 60.28 183 THR A C 1
ATOM 1438 O O . THR A 1 183 ? -4.827 -2.837 16.195 1.00 60.28 183 THR A O 1
ATOM 1441 N N . THR A 1 184 ? -5.254 -0.716 15.679 1.00 68.69 184 THR A N 1
ATOM 1442 C CA . THR A 1 184 ? -6.684 -0.828 15.972 1.00 68.69 184 THR A CA 1
ATOM 1443 C C . THR A 1 184 ? -7.432 -1.342 14.754 1.00 68.69 184 THR A C 1
ATOM 1445 O O . THR A 1 184 ? -7.383 -0.728 13.687 1.00 68.69 184 THR A O 1
ATOM 1448 N N . THR A 1 185 ? -8.184 -2.427 14.915 1.00 77.81 185 THR A N 1
ATOM 1449 C CA . THR A 1 185 ? -9.069 -2.921 13.855 1.00 77.81 185 THR A CA 1
ATOM 1450 C C . THR A 1 185 ? -10.493 -2.444 14.115 1.00 77.81 185 THR A C 1
ATOM 1452 O O . THR A 1 185 ? -11.086 -2.768 15.143 1.00 77.81 185 THR A O 1
ATOM 1455 N N . LEU A 1 186 ? -11.050 -1.676 13.177 1.00 80.56 186 LEU A N 1
ATOM 1456 C CA . LEU A 1 186 ? -12.447 -1.248 13.206 1.00 80.56 186 LEU A CA 1
ATOM 1457 C C . LEU A 1 186 ? -13.284 -2.201 12.352 1.00 80.56 186 LEU A C 1
ATOM 1459 O O . LEU A 1 186 ? -13.046 -2.341 11.153 1.00 80.56 186 LEU A O 1
ATOM 1463 N N . LE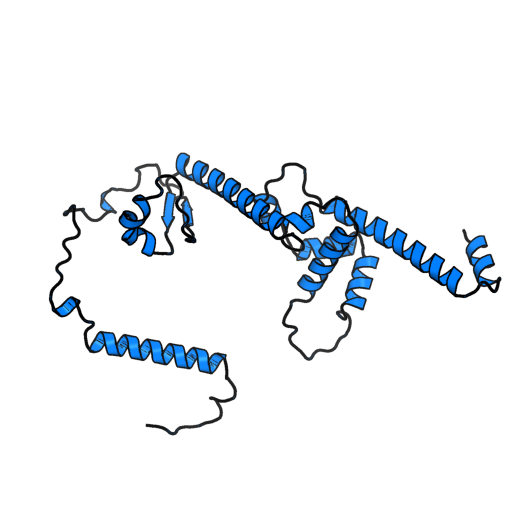U A 1 187 ? -14.278 -2.835 12.969 1.00 83.94 187 LEU A N 1
ATOM 1464 C CA . LEU A 1 187 ? -15.217 -3.733 12.307 1.00 83.94 187 LEU A CA 1
ATOM 1465 C C . LEU A 1 187 ? -16.599 -3.070 12.223 1.00 83.94 187 LEU A C 1
ATOM 1467 O O . LEU A 1 187 ? -17.234 -2.877 13.263 1.00 83.94 187 LEU A O 1
ATOM 1471 N N . PRO A 1 188 ? -17.093 -2.713 11.025 1.00 84.69 188 PRO A N 1
ATOM 1472 C CA . PRO A 1 188 ? -18.460 -2.232 10.873 1.00 84.69 188 PRO A CA 1
ATOM 1473 C C . PRO A 1 188 ? -19.452 -3.358 11.186 1.00 84.69 188 PRO A C 1
ATOM 1475 O O . PRO A 1 188 ? -19.323 -4.474 10.682 1.00 84.69 188 PRO A O 1
ATOM 1478 N N . LEU A 1 189 ? -20.462 -3.055 11.998 1.00 83.56 189 LEU A N 1
ATOM 1479 C CA . LEU A 1 189 ? -21.534 -3.985 12.328 1.00 83.56 189 LEU A CA 1
ATOM 1480 C C . LEU A 1 189 ? -22.695 -3.759 11.359 1.00 83.56 189 LEU A C 1
ATOM 1482 O O . LEU A 1 189 ? -23.413 -2.762 11.428 1.00 83.56 189 LEU A O 1
ATOM 1486 N N . TYR A 1 190 ? -22.857 -4.677 10.410 1.00 81.56 190 TYR A N 1
ATOM 1487 C CA . TYR A 1 190 ? -23.939 -4.607 9.434 1.00 81.56 190 TYR A CA 1
ATOM 1488 C C . TYR A 1 190 ? -25.274 -4.988 10.084 1.00 81.56 190 TYR A C 1
ATOM 1490 O O . TYR A 1 190 ? -25.335 -5.937 10.861 1.00 81.56 190 TYR A O 1
ATOM 1498 N N . ASN A 1 191 ? -26.343 -4.272 9.722 1.00 82.75 191 ASN A N 1
ATOM 1499 C CA . ASN A 1 191 ? -27.715 -4.487 10.209 1.00 82.75 191 ASN A CA 1
ATOM 1500 C C . ASN A 1 191 ? -27.924 -4.232 11.710 1.00 82.75 191 ASN A C 1
ATOM 1502 O O . ASN A 1 191 ? -28.884 -4.732 12.290 1.00 82.75 191 ASN A O 1
ATOM 1506 N N . ILE A 1 192 ? -27.041 -3.452 12.333 1.00 80.75 192 ILE A N 1
ATOM 1507 C CA . ILE A 1 192 ? -27.194 -3.007 13.716 1.00 80.75 192 ILE A CA 1
ATOM 1508 C C . ILE A 1 192 ? -27.334 -1.488 13.706 1.00 80.75 192 ILE A C 1
ATOM 1510 O O . ILE A 1 192 ? -26.422 -0.772 13.288 1.00 80.75 192 ILE A O 1
ATOM 1514 N N . GLU A 1 193 ? -28.493 -0.997 14.140 1.00 79.00 193 GLU A N 1
ATOM 1515 C CA . GLU A 1 193 ? -28.718 0.436 14.323 1.00 79.00 193 GLU A CA 1
ATOM 1516 C C . GLU A 1 193 ? -27.909 0.969 15.511 1.00 79.00 193 GLU A C 1
ATOM 1518 O O . GLU A 1 193 ? -27.542 0.233 16.433 1.00 79.00 193 GLU A O 1
ATOM 1523 N N . PHE A 1 194 ? -27.634 2.274 15.513 1.00 75.50 194 PHE A N 1
ATOM 1524 C CA . PHE A 1 194 ? -27.017 2.920 16.666 1.00 75.50 194 PHE A CA 1
ATOM 1525 C C . PHE A 1 194 ? -27.894 2.732 17.908 1.00 75.50 194 PHE A C 1
ATOM 1527 O O . PHE A 1 194 ? -29.063 3.102 17.913 1.00 75.50 194 PHE A O 1
ATOM 1534 N N . GLY A 1 195 ? -27.325 2.142 18.960 1.00 72.19 195 GLY A N 1
ATOM 1535 C CA . GLY A 1 195 ? -28.072 1.808 20.176 1.00 72.19 195 GLY A CA 1
ATOM 1536 C C . GLY A 1 195 ? -28.971 0.570 20.060 1.00 72.19 195 GLY A C 1
ATOM 1537 O O . GLY A 1 195 ? -29.653 0.241 21.022 1.00 72.19 195 GLY A O 1
ATOM 1538 N N . GLY A 1 196 ? -28.950 -0.146 18.929 1.00 70.00 196 GLY A N 1
ATOM 1539 C CA . GLY A 1 196 ? -29.708 -1.387 18.729 1.00 70.00 196 GLY A CA 1
ATOM 1540 C C . GLY A 1 196 ? -29.109 -2.613 19.426 1.00 70.00 196 GLY A C 1
ATOM 1541 O O . GLY A 1 196 ? -29.730 -3.672 19.443 1.00 70.00 196 GLY A O 1
ATOM 1542 N N . LEU A 1 197 ? -27.907 -2.490 20.001 1.00 70.44 197 LEU A N 1
ATOM 1543 C CA . LEU A 1 197 ? -27.336 -3.527 20.855 1.00 70.44 197 LEU A CA 1
ATOM 1544 C C . LEU A 1 197 ? -27.996 -3.445 22.238 1.00 70.44 197 LEU A C 1
ATOM 1546 O O . LEU A 1 197 ? -27.832 -2.424 22.912 1.00 70.44 197 LEU A O 1
ATOM 1550 N N . PRO A 1 198 ? -28.726 -4.486 22.680 1.00 70.88 198 PRO A N 1
ATOM 1551 C CA . PRO A 1 198 ? -29.337 -4.480 23.998 1.00 70.88 198 PRO A CA 1
ATOM 1552 C C . PRO A 1 198 ? -28.256 -4.359 25.071 1.00 70.88 198 PRO A C 1
ATOM 1554 O O . PRO A 1 198 ? -27.253 -5.073 25.043 1.00 70.88 198 PRO A O 1
ATOM 1557 N N . LEU A 1 199 ? -28.479 -3.473 26.044 1.00 66.88 199 LEU A N 1
ATOM 1558 C CA . LEU A 1 199 ? -27.581 -3.285 27.191 1.00 66.88 199 LEU A CA 1
ATOM 1559 C C . LEU A 1 199 ? -27.413 -4.571 28.017 1.00 66.88 199 LEU A C 1
ATOM 1561 O O . LEU A 1 199 ? -26.434 -4.701 28.735 1.00 66.88 199 LEU A O 1
ATOM 1565 N N . GLU A 1 200 ? -28.325 -5.531 27.859 1.00 68.31 200 GLU A N 1
ATOM 1566 C CA . GLU A 1 200 ? -28.275 -6.884 28.427 1.00 68.31 200 GLU A CA 1
ATOM 1567 C C . GLU A 1 200 ? -27.090 -7.725 27.912 1.00 68.31 200 GLU A C 1
ATOM 1569 O O . GLU A 1 200 ? -26.695 -8.685 28.569 1.00 68.31 200 GLU A O 1
ATOM 1574 N N . LEU A 1 201 ? -26.507 -7.383 26.750 1.00 65.31 201 LEU A N 1
ATOM 1575 C CA . LEU A 1 201 ? -25.263 -8.002 26.260 1.00 65.31 201 LEU A CA 1
ATOM 1576 C C . LEU A 1 201 ? -24.062 -7.644 27.134 1.00 65.31 201 LEU A C 1
ATOM 1578 O O . LEU A 1 201 ? -23.081 -8.389 27.174 1.00 65.31 201 LEU A O 1
ATOM 1582 N N . LEU A 1 202 ? -24.116 -6.487 27.792 1.00 62.72 202 LEU A N 1
ATOM 1583 C CA . LEU A 1 202 ? -23.115 -6.110 28.766 1.00 62.72 202 LEU A CA 1
ATOM 1584 C C . LEU A 1 202 ? -23.530 -6.741 30.100 1.00 62.72 202 LEU A C 1
ATOM 1586 O O . LEU A 1 202 ? -24.657 -6.522 30.548 1.00 62.72 202 LEU A O 1
ATOM 1590 N N . PRO A 1 203 ? -22.654 -7.522 30.756 1.00 64.06 203 PRO A N 1
ATOM 1591 C CA . PRO A 1 203 ? -22.928 -7.959 32.118 1.00 64.06 203 PRO A CA 1
ATOM 1592 C C . PRO A 1 203 ? -23.219 -6.728 32.986 1.00 64.06 203 PRO A C 1
ATOM 1594 O O . PRO A 1 203 ? -22.605 -5.674 32.782 1.00 64.06 203 PRO A O 1
ATOM 1597 N N . SER A 1 204 ? -24.162 -6.839 33.929 1.00 61.62 204 SER A N 1
ATOM 1598 C CA . SER A 1 204 ? -24.505 -5.712 34.796 1.00 61.62 204 SER A CA 1
ATOM 1599 C C . SER A 1 204 ? -23.245 -5.218 35.504 1.00 61.62 204 SER A C 1
ATOM 1601 O O . SER A 1 204 ? -22.498 -5.977 36.126 1.00 61.62 204 SER A O 1
ATOM 1603 N N . CYS A 1 205 ? -22.954 -3.929 35.336 1.00 55.62 205 CYS A N 1
ATOM 1604 C CA . CYS A 1 205 ? -21.797 -3.310 35.958 1.00 55.62 205 CYS A CA 1
ATOM 1605 C C . CYS A 1 205 ? -22.158 -2.994 37.414 1.00 55.62 205 CYS A C 1
ATOM 1607 O O . CYS A 1 205 ? -22.500 -1.863 37.753 1.00 55.62 205 CYS A O 1
ATOM 1609 N N . ASP A 1 206 ? -22.134 -4.020 38.263 1.00 64.69 206 ASP A N 1
ATOM 1610 C CA . ASP A 1 206 ? -22.533 -3.914 39.674 1.00 64.69 206 ASP A CA 1
ATOM 1611 C C . ASP A 1 206 ? -21.525 -3.099 40.508 1.00 64.69 206 ASP A C 1
ATOM 1613 O O . ASP A 1 206 ? -21.817 -2.694 41.634 1.00 64.69 206 ASP A O 1
ATOM 1617 N N . CYS A 1 207 ? -20.333 -2.836 39.957 1.00 56.69 207 CYS A N 1
ATOM 1618 C CA . CYS A 1 207 ? -19.231 -2.170 40.640 1.00 56.69 207 CYS A CA 1
ATOM 1619 C C . CYS A 1 207 ? -18.519 -1.181 39.699 1.00 56.69 207 CYS A C 1
ATOM 1621 O O . CYS A 1 207 ? -18.017 -1.572 38.650 1.00 56.69 207 CYS A O 1
ATOM 1623 N N . GLN A 1 208 ? -18.378 0.086 40.111 1.00 57.12 208 GLN A N 1
ATOM 1624 C CA . GLN A 1 208 ? -17.574 1.096 39.392 1.00 57.12 208 GLN A CA 1
ATOM 1625 C C . GLN A 1 208 ? -16.066 0.788 39.390 1.00 57.12 208 GLN A C 1
ATOM 1627 O O . GLN A 1 208 ? -15.320 1.298 38.558 1.00 57.12 208 GLN A O 1
ATOM 1632 N N . ILE A 1 209 ? -15.618 -0.034 40.339 1.00 58.28 209 ILE A N 1
ATOM 1633 C CA . ILE A 1 209 ? -14.235 -0.475 40.502 1.00 58.28 209 ILE A CA 1
ATOM 1634 C C . ILE A 1 209 ? -14.261 -1.999 40.385 1.00 58.28 209 ILE A C 1
ATOM 1636 O O . ILE A 1 209 ? -15.066 -2.621 41.086 1.00 58.28 209 ILE A O 1
ATOM 1640 N N . PRO A 1 210 ? -13.420 -2.629 39.544 1.00 60.34 210 PRO A N 1
ATOM 1641 C CA . PRO A 1 210 ? -13.339 -4.080 39.509 1.00 60.34 210 PRO A CA 1
ATOM 1642 C C . PRO A 1 210 ? -12.941 -4.572 40.904 1.00 60.34 210 PRO A C 1
ATOM 1644 O O . PRO A 1 210 ? -11.831 -4.325 41.377 1.00 60.34 210 PRO A O 1
ATOM 1647 N N . VAL A 1 211 ? -13.874 -5.238 41.592 1.00 65.25 211 VAL A N 1
ATOM 1648 C CA . VAL A 1 211 ? -13.626 -5.848 42.904 1.00 65.25 211 VAL A CA 1
ATOM 1649 C C . VAL A 1 211 ? -12.830 -7.122 42.662 1.00 65.25 211 VAL A C 1
ATOM 1651 O O . VAL A 1 211 ? -13.353 -8.236 42.656 1.00 65.25 211 VAL A O 1
ATOM 1654 N N . LEU A 1 212 ? -11.542 -6.942 42.399 1.00 66.25 212 LEU A N 1
ATOM 1655 C CA . LEU A 1 212 ? -10.597 -8.033 42.274 1.00 66.25 212 LEU A CA 1
ATOM 1656 C C . LEU A 1 212 ? -10.301 -8.530 43.688 1.00 66.25 212 LEU A C 1
ATOM 1658 O O . LEU A 1 212 ? -9.608 -7.877 44.468 1.00 66.25 212 LEU A O 1
ATOM 1662 N N . LYS A 1 213 ? -10.882 -9.676 44.049 1.00 71.38 213 LYS A N 1
ATOM 1663 C CA . LYS A 1 213 ? -10.603 -10.349 45.322 1.00 71.38 213 LYS A CA 1
ATOM 1664 C C . LYS A 1 213 ? -9.258 -11.063 45.227 1.00 71.38 213 LYS A C 1
ATOM 1666 O O . LYS A 1 213 ? -9.221 -12.282 45.129 1.00 71.38 213 LYS A O 1
ATOM 1671 N N . PHE A 1 214 ? -8.173 -10.297 45.238 1.00 69.88 214 PHE A N 1
ATOM 1672 C CA . PHE A 1 214 ? -6.831 -10.856 45.332 1.00 69.88 214 PHE A CA 1
ATOM 1673 C C . PHE A 1 214 ? -6.573 -11.356 46.756 1.00 69.88 214 PHE A C 1
ATOM 1675 O O . PHE A 1 214 ? -6.709 -10.611 47.730 1.00 69.88 214 PHE A O 1
ATOM 1682 N N . GLY A 1 215 ? -6.187 -12.618 46.881 1.00 77.06 215 GLY A N 1
ATOM 1683 C CA . GLY A 1 215 ? -5.596 -13.192 48.082 1.00 77.06 215 GLY A CA 1
ATOM 1684 C C . GLY A 1 215 ? -4.096 -13.423 47.906 1.00 77.06 215 GLY A C 1
ATOM 1685 O O . GLY A 1 215 ? -3.554 -13.368 46.807 1.00 77.06 215 GLY A O 1
ATOM 1686 N N . ALA A 1 216 ? -3.405 -13.777 48.993 1.00 76.19 216 ALA A N 1
ATOM 1687 C CA . ALA A 1 216 ? -1.979 -14.128 48.944 1.00 76.19 216 ALA A CA 1
ATOM 1688 C C . ALA A 1 216 ? -1.659 -15.293 47.979 1.00 76.19 216 ALA A C 1
ATOM 1690 O O . ALA A 1 216 ? -0.519 -15.447 47.553 1.00 76.19 216 ALA A O 1
ATOM 1691 N N . LYS A 1 217 ? -2.668 -16.101 47.630 1.00 74.19 217 LYS A N 1
ATOM 1692 C CA . LYS A 1 217 ? -2.573 -17.224 46.689 1.00 74.19 217 LYS A CA 1
ATOM 1693 C C . LYS A 1 217 ? -2.556 -16.792 45.218 1.00 74.19 217 LYS A C 1
ATOM 1695 O O . LYS A 1 217 ? -2.111 -17.576 44.398 1.00 74.19 217 LYS A O 1
ATOM 1700 N N . ASP A 1 218 ? -2.999 -15.572 44.911 1.00 74.12 218 ASP A N 1
ATOM 1701 C CA . ASP A 1 218 ? -3.056 -15.032 43.544 1.00 74.12 218 ASP A CA 1
ATOM 1702 C C . ASP A 1 218 ? -1.794 -14.224 43.188 1.00 74.12 218 ASP A C 1
ATOM 1704 O O . ASP A 1 218 ? -1.608 -13.815 42.046 1.00 74.12 218 ASP A O 1
ATOM 1708 N N . LEU A 1 219 ? -0.918 -13.977 44.172 1.00 78.06 219 LEU A N 1
ATOM 1709 C CA . LEU A 1 219 ? 0.343 -13.248 43.992 1.00 78.06 219 LEU A CA 1
ATOM 1710 C C . LEU A 1 219 ? 1.436 -14.096 43.338 1.00 78.06 219 LEU A C 1
ATOM 1712 O O . LEU A 1 219 ? 2.404 -13.549 42.812 1.00 78.06 219 LEU A O 1
ATOM 1716 N N . LEU A 1 220 ? 1.311 -15.421 43.406 1.00 80.81 220 LEU A N 1
ATOM 1717 C CA . LEU A 1 220 ? 2.269 -16.363 42.851 1.00 80.81 220 LEU A CA 1
ATOM 1718 C C . LEU A 1 220 ? 1.516 -17.428 42.054 1.00 80.81 220 LEU A C 1
ATOM 1720 O O . LEU A 1 220 ? 0.502 -17.928 42.541 1.00 80.81 220 LEU A O 1
ATOM 1724 N N . PRO A 1 221 ? 2.010 -17.812 40.866 1.00 80.75 221 PRO A N 1
ATOM 1725 C CA . PRO A 1 221 ? 1.434 -18.923 40.130 1.00 80.75 221 PRO A CA 1
ATOM 1726 C C . PRO A 1 221 ? 1.512 -20.194 40.978 1.00 80.75 221 PRO A C 1
ATOM 1728 O O . PRO A 1 221 ? 2.508 -20.463 41.660 1.00 80.75 221 PRO A O 1
ATOM 1731 N N . THR A 1 222 ? 0.457 -20.995 40.928 1.00 84.06 222 THR A N 1
ATOM 1732 C CA . THR A 1 222 ? 0.436 -22.306 41.574 1.00 84.06 222 THR A CA 1
ATOM 1733 C C . THR A 1 222 ? 1.499 -23.218 40.958 1.00 84.06 222 THR A C 1
ATOM 1735 O O . THR A 1 222 ? 1.888 -23.070 39.798 1.00 84.06 222 THR A O 1
ATOM 1738 N N . SER A 1 223 ? 1.964 -24.223 41.706 1.00 84.75 223 SER A N 1
ATOM 1739 C CA . SER A 1 223 ? 2.953 -25.184 41.190 1.00 84.75 223 SER A CA 1
ATOM 1740 C C . SER A 1 223 ? 2.477 -25.917 39.927 1.00 84.75 223 SER A C 1
ATOM 1742 O O . SER A 1 223 ? 3.295 -26.356 39.121 1.00 84.75 223 SER A O 1
ATOM 1744 N N . GLU A 1 224 ? 1.163 -26.052 39.744 1.00 88.62 224 GLU A N 1
ATOM 1745 C CA . GLU A 1 224 ? 0.572 -26.636 38.543 1.00 88.62 224 GLU A CA 1
ATOM 1746 C C . GLU A 1 224 ? 0.637 -25.677 37.347 1.00 88.62 224 GLU A C 1
ATOM 1748 O O . GLU A 1 224 ? 1.033 -26.087 36.256 1.00 88.62 224 GLU A O 1
ATOM 1753 N N . GLU A 1 225 ? 0.334 -24.394 37.546 1.00 83.38 225 GLU A N 1
ATOM 1754 C CA . GLU A 1 225 ? 0.469 -23.367 36.506 1.00 83.38 225 GLU A CA 1
ATOM 1755 C C . GLU A 1 225 ? 1.922 -23.196 36.064 1.00 83.38 225 GLU A C 1
ATOM 1757 O O . GLU A 1 225 ? 2.186 -23.164 34.862 1.00 83.38 225 GLU A O 1
ATOM 1762 N N . VAL A 1 226 ? 2.870 -23.184 37.010 1.00 87.81 226 VAL A N 1
ATOM 1763 C CA . VAL A 1 226 ? 4.310 -23.149 36.704 1.00 87.81 226 VAL A CA 1
ATOM 1764 C C . VAL A 1 226 ? 4.698 -24.333 35.817 1.00 87.81 226 VAL A C 1
ATOM 1766 O O . VAL A 1 226 ? 5.279 -24.132 34.753 1.00 87.81 226 VAL A O 1
ATOM 1769 N N . ARG A 1 227 ? 4.284 -25.557 36.175 1.00 90.88 227 ARG A N 1
ATOM 1770 C CA . ARG A 1 227 ? 4.550 -26.756 35.360 1.00 90.88 227 ARG A CA 1
ATOM 1771 C C . ARG A 1 227 ? 3.934 -26.679 33.964 1.00 90.88 227 ARG A C 1
ATOM 1773 O O . ARG A 1 227 ? 4.550 -27.137 33.005 1.00 90.88 227 ARG A O 1
ATOM 1780 N N . ARG A 1 228 ? 2.726 -26.122 33.824 1.00 86.06 228 ARG A N 1
ATOM 1781 C CA . ARG A 1 228 ? 2.072 -25.961 32.511 1.00 86.06 228 ARG A CA 1
ATOM 1782 C C . ARG A 1 228 ? 2.821 -24.960 31.636 1.00 86.06 228 ARG A C 1
ATOM 1784 O O . ARG A 1 228 ? 2.995 -25.219 30.446 1.00 86.06 228 ARG A O 1
ATOM 1791 N N . VAL A 1 229 ? 3.287 -23.855 32.218 1.00 85.56 229 VAL A N 1
ATOM 1792 C CA . VAL A 1 229 ? 4.096 -22.856 31.508 1.00 85.56 229 VAL A CA 1
ATOM 1793 C C . VAL A 1 229 ? 5.442 -23.448 31.091 1.00 85.56 229 VAL A C 1
ATOM 1795 O O . VAL A 1 229 ? 5.803 -23.337 29.922 1.00 85.56 229 VAL A O 1
ATOM 1798 N N . GLU A 1 230 ? 6.141 -24.143 31.990 1.00 89.75 230 GLU A N 1
ATOM 1799 C CA . GLU A 1 230 ? 7.409 -24.822 31.684 1.00 89.75 230 GLU A CA 1
ATOM 1800 C C . GLU A 1 230 ? 7.245 -25.865 30.569 1.00 89.75 230 GLU A C 1
ATOM 1802 O O . GLU A 1 230 ? 8.037 -25.897 29.626 1.00 89.75 230 GLU A O 1
ATOM 1807 N N . ALA A 1 231 ? 6.183 -26.676 30.618 1.00 90.06 231 ALA A N 1
ATOM 1808 C CA . ALA A 1 231 ? 5.884 -27.654 29.574 1.00 90.06 231 ALA A CA 1
ATOM 1809 C C . ALA A 1 231 ? 5.603 -26.987 28.216 1.00 90.06 231 ALA A C 1
ATOM 1811 O O . ALA A 1 231 ? 6.100 -27.445 27.184 1.00 90.06 231 ALA A O 1
ATOM 1812 N N . GLY A 1 232 ? 4.846 -25.885 28.209 1.00 86.25 232 GLY A N 1
ATOM 1813 C CA . GLY A 1 232 ? 4.577 -25.105 26.999 1.00 86.25 232 GLY A CA 1
ATOM 1814 C C . GLY A 1 232 ? 5.841 -24.473 26.411 1.00 86.25 232 GLY A C 1
ATOM 1815 O O . GLY A 1 232 ? 6.068 -24.549 25.202 1.00 86.25 232 GLY A O 1
ATOM 1816 N N . GLN A 1 233 ? 6.701 -23.909 27.262 1.00 87.62 233 GLN A N 1
ATOM 1817 C CA . GLN A 1 233 ? 7.990 -23.341 26.859 1.00 87.62 233 GLN A CA 1
ATOM 1818 C C . GLN A 1 233 ? 8.917 -24.408 26.274 1.00 87.62 233 GLN A C 1
ATOM 1820 O O . GLN A 1 233 ? 9.495 -24.199 25.206 1.00 87.62 233 GLN A O 1
ATOM 1825 N N . LEU A 1 234 ? 9.020 -25.571 26.924 1.00 88.31 234 LEU A N 1
ATOM 1826 C CA . LEU A 1 234 ? 9.826 -26.689 26.439 1.00 88.31 234 LEU A CA 1
ATOM 1827 C C . LEU A 1 234 ? 9.344 -27.169 25.066 1.00 88.31 234 LEU A C 1
ATOM 1829 O O . LEU A 1 234 ? 10.160 -27.376 24.167 1.00 88.31 234 LEU A O 1
ATOM 1833 N N . TRP A 1 235 ? 8.028 -27.289 24.880 1.00 89.00 235 TRP A N 1
ATOM 1834 C CA . TRP A 1 235 ? 7.440 -27.662 23.595 1.00 89.00 235 TRP A CA 1
ATOM 1835 C C . TRP A 1 235 ? 7.752 -26.633 22.498 1.00 89.00 235 TRP A C 1
ATOM 1837 O O . TRP A 1 235 ? 8.154 -27.012 21.399 1.00 89.00 235 TRP A O 1
ATOM 1847 N N . HIS A 1 236 ? 7.649 -25.332 22.792 1.00 80.19 236 HIS A N 1
ATOM 1848 C CA . HIS A 1 236 ? 8.022 -24.274 21.844 1.00 80.19 236 HIS A CA 1
ATOM 1849 C C . HIS A 1 236 ? 9.503 -24.319 21.462 1.00 80.19 236 HIS A C 1
ATOM 1851 O O . HIS A 1 236 ? 9.836 -24.202 20.283 1.00 80.19 236 HIS A O 1
ATOM 1857 N N . ILE A 1 237 ? 10.395 -24.529 22.432 1.00 85.69 237 ILE A N 1
ATOM 1858 C CA . ILE A 1 237 ? 11.831 -24.678 22.167 1.00 85.69 237 ILE A CA 1
ATOM 1859 C C . ILE A 1 237 ? 12.073 -25.887 21.258 1.00 85.69 237 ILE A C 1
ATOM 1861 O O . ILE A 1 237 ? 12.813 -25.781 20.280 1.00 85.69 237 ILE A O 1
ATOM 1865 N N . GLN A 1 238 ? 11.421 -27.018 21.535 1.00 83.38 238 GLN A N 1
ATOM 1866 C CA . GLN A 1 238 ? 11.515 -28.206 20.689 1.00 83.38 238 GLN A CA 1
ATOM 1867 C C . GLN A 1 238 ? 11.022 -27.928 19.266 1.00 83.38 238 GLN A C 1
ATOM 1869 O O . GLN A 1 238 ? 11.739 -28.245 18.320 1.00 83.38 238 GLN A O 1
ATOM 1874 N N . ASP A 1 239 ? 9.858 -27.300 19.091 1.00 83.81 239 ASP A N 1
ATOM 1875 C CA . ASP A 1 239 ? 9.306 -26.973 17.768 1.00 83.81 239 ASP A CA 1
ATOM 1876 C C . ASP A 1 239 ? 10.241 -26.052 16.963 1.00 83.81 239 ASP A C 1
ATOM 1878 O O . ASP A 1 239 ? 10.533 -26.316 15.793 1.00 83.81 239 ASP A O 1
ATOM 1882 N N . ILE A 1 240 ? 10.799 -25.022 17.607 1.00 82.88 240 ILE A N 1
ATOM 1883 C CA . ILE A 1 240 ? 11.790 -24.127 16.992 1.00 82.88 240 ILE A CA 1
ATOM 1884 C C . ILE A 1 240 ? 13.029 -24.917 16.556 1.00 82.88 240 ILE A C 1
ATOM 1886 O O . ILE A 1 240 ? 13.502 -24.753 15.428 1.00 82.88 240 ILE A O 1
ATOM 1890 N N . LEU A 1 241 ? 13.547 -25.799 17.415 1.00 81.94 241 LEU A N 1
ATOM 1891 C CA . LEU A 1 241 ? 14.732 -26.603 17.111 1.00 81.94 241 LEU A CA 1
ATOM 1892 C C . LEU A 1 241 ? 14.474 -27.636 16.005 1.00 81.94 241 LEU A C 1
ATOM 1894 O O . LEU A 1 241 ? 15.341 -27.827 15.151 1.00 81.94 241 LEU A O 1
ATOM 1898 N N . TYR A 1 242 ? 13.291 -28.255 15.959 1.00 81.00 242 TYR A N 1
ATOM 1899 C CA . TYR A 1 242 ? 12.900 -29.172 14.883 1.00 81.00 242 TYR A CA 1
ATOM 1900 C C . TYR A 1 242 ? 12.746 -28.458 13.537 1.00 81.00 242 TYR A C 1
ATOM 1902 O O . TYR A 1 242 ? 13.156 -29.007 12.511 1.00 81.00 242 TYR A O 1
ATOM 1910 N N . LYS A 1 243 ? 12.205 -27.233 13.531 1.00 76.38 243 LYS A N 1
ATOM 1911 C CA . LYS A 1 243 ? 12.111 -26.396 12.325 1.00 76.38 243 LYS A CA 1
ATOM 1912 C C . LYS A 1 243 ? 13.481 -25.916 11.846 1.00 76.38 243 LYS A C 1
ATOM 1914 O O . LYS A 1 243 ? 13.742 -25.937 10.646 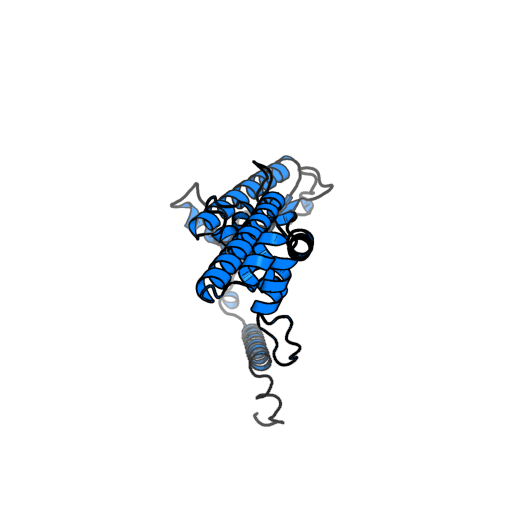1.00 76.38 243 LYS A O 1
ATOM 1919 N N . ALA A 1 244 ? 14.356 -25.503 12.763 1.00 79.31 244 ALA A N 1
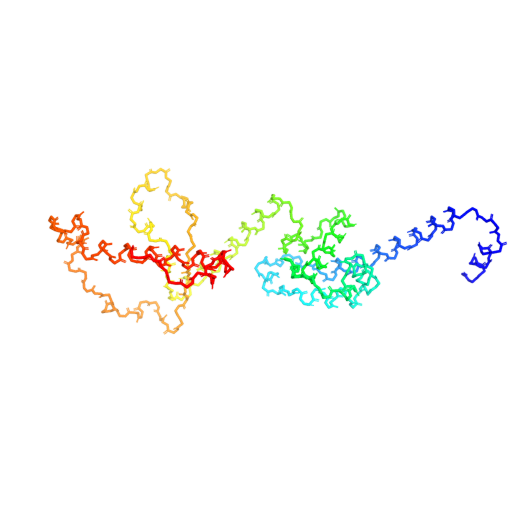ATOM 1920 C CA . ALA A 1 244 ? 15.671 -24.956 12.427 1.00 79.31 244 ALA A CA 1
ATOM 1921 C C . ALA A 1 244 ? 16.705 -26.036 12.053 1.00 79.31 244 ALA A C 1
ATOM 1923 O O . ALA A 1 244 ? 17.540 -25.807 11.177 1.00 79.31 244 ALA A O 1
ATOM 1924 N N . PHE A 1 245 ? 16.653 -27.215 12.685 1.00 79.94 245 PHE A N 1
ATOM 1925 C CA . PHE A 1 245 ? 17.644 -28.288 12.514 1.00 79.94 245 PHE A CA 1
ATOM 1926 C C . PHE A 1 245 ? 17.005 -29.663 12.237 1.00 79.94 245 PHE A C 1
ATOM 1928 O O . PHE A 1 245 ? 17.250 -30.627 12.973 1.00 79.94 245 PHE A O 1
ATOM 1935 N N . PRO A 1 246 ? 16.242 -29.813 11.138 1.00 69.19 246 PRO A N 1
ATOM 1936 C CA . PRO A 1 246 ? 15.471 -31.028 10.859 1.00 69.19 246 PRO A CA 1
ATOM 1937 C C . PRO A 1 246 ? 16.333 -32.295 10.698 1.00 69.19 246 PRO A C 1
ATOM 1939 O O . PRO A 1 246 ? 15.855 -33.402 10.938 1.00 69.19 246 PRO A O 1
ATOM 1942 N N . SER A 1 247 ? 17.610 -32.157 10.324 1.00 66.25 247 SER A N 1
ATOM 1943 C CA . SER A 1 247 ? 18.542 -33.271 10.092 1.00 66.25 247 SER A CA 1
ATOM 1944 C C . SER A 1 247 ? 19.326 -33.726 11.331 1.00 66.25 247 SER A C 1
ATOM 1946 O O . SER A 1 247 ? 19.768 -34.872 11.368 1.00 66.25 247 SER A O 1
ATOM 1948 N N . ARG A 1 248 ? 19.494 -32.877 12.359 1.00 57.03 248 ARG A N 1
ATOM 1949 C CA . ARG A 1 248 ? 20.272 -33.217 13.574 1.00 57.03 248 ARG A CA 1
ATOM 1950 C C . ARG A 1 248 ? 19.460 -33.952 14.644 1.00 57.03 248 ARG A C 1
ATOM 1952 O O . ARG A 1 248 ? 20.053 -34.635 15.471 1.00 57.03 248 ARG A O 1
ATOM 1959 N N . LEU A 1 249 ? 18.131 -33.827 14.624 1.00 55.19 249 LEU A N 1
ATOM 1960 C CA . LEU A 1 249 ? 17.237 -34.440 15.618 1.00 55.19 249 LEU A CA 1
ATOM 1961 C C . LEU A 1 249 ? 16.558 -35.732 15.132 1.00 55.19 249 LEU A C 1
ATOM 1963 O O . LEU A 1 249 ? 16.112 -36.522 15.953 1.00 55.19 249 LEU A O 1
ATOM 1967 N N . ARG A 1 250 ? 16.526 -36.002 13.818 1.00 57.06 250 ARG A N 1
ATOM 1968 C CA . ARG A 1 250 ? 15.993 -37.267 13.263 1.00 57.06 250 ARG A CA 1
ATOM 1969 C C . ARG A 1 250 ? 16.980 -38.443 13.317 1.00 57.06 250 ARG A C 1
ATOM 1971 O O . ARG A 1 250 ? 16.583 -39.567 13.041 1.00 57.06 250 ARG A O 1
ATOM 1978 N N . SER A 1 251 ? 18.249 -38.203 13.654 1.00 52.69 251 SER A N 1
ATOM 1979 C CA . SER A 1 251 ? 19.324 -39.208 13.619 1.00 52.69 251 SER A CA 1
ATOM 1980 C C . SER A 1 251 ? 19.724 -39.782 14.984 1.00 52.69 251 SER A C 1
ATOM 1982 O O . SER A 1 251 ? 20.664 -40.571 15.052 1.00 52.69 251 SER A O 1
ATOM 1984 N N . ARG A 1 252 ? 19.021 -39.443 16.074 1.00 47.69 252 ARG A N 1
ATOM 1985 C CA . ARG A 1 252 ? 19.219 -40.094 17.379 1.00 47.69 252 ARG A CA 1
ATOM 1986 C C . ARG A 1 252 ? 17.954 -40.837 17.808 1.00 47.69 252 ARG A C 1
ATOM 1988 O O . ARG A 1 252 ? 17.029 -40.193 18.299 1.00 47.69 252 ARG A O 1
ATOM 1995 N N . PRO A 1 253 ? 17.892 -42.172 17.659 1.00 46.34 253 PRO A N 1
ATOM 1996 C CA . PRO A 1 253 ? 16.905 -42.953 18.377 1.00 46.34 253 PRO A CA 1
ATOM 1997 C C . PRO A 1 253 ? 17.317 -42.985 19.855 1.00 46.34 253 PRO A C 1
ATOM 1999 O O . PRO A 1 253 ? 18.444 -43.343 20.178 1.00 46.34 253 PRO A O 1
ATOM 2002 N N . TYR A 1 254 ? 16.400 -42.558 20.722 1.00 46.66 254 TYR A N 1
ATOM 2003 C CA . TYR A 1 254 ? 16.294 -42.912 22.140 1.00 46.66 254 TYR A CA 1
ATOM 2004 C C . TYR A 1 254 ? 17.593 -43.049 22.939 1.00 46.66 254 TYR A C 1
ATOM 2006 O O . TYR A 1 254 ? 18.183 -44.121 23.001 1.00 46.66 254 TYR A O 1
ATOM 2014 N N . SER A 1 255 ? 17.956 -41.993 23.661 1.00 40.53 255 SER A N 1
ATOM 2015 C CA . SER A 1 255 ? 18.541 -42.066 25.006 1.00 40.53 255 SER A CA 1
ATOM 2016 C C . SER A 1 255 ? 18.623 -40.645 25.539 1.00 40.53 255 SER A C 1
ATOM 2018 O O . SER A 1 255 ? 19.311 -39.829 24.933 1.00 40.53 255 SER A O 1
ATOM 2020 N N . ILE A 1 256 ? 17.890 -40.355 26.611 1.00 37.66 256 ILE A N 1
ATOM 2021 C CA . ILE A 1 256 ? 18.308 -39.600 27.806 1.00 37.66 256 ILE A CA 1
ATOM 2022 C C . ILE A 1 256 ? 17.024 -39.390 28.625 1.00 37.66 256 ILE A C 1
ATOM 2024 O O . ILE A 1 256 ? 16.137 -38.628 28.237 1.00 37.66 256 ILE A O 1
ATOM 2028 N N . ILE A 1 257 ? 16.933 -40.184 29.695 1.00 41.97 257 ILE A N 1
ATOM 2029 C CA . ILE A 1 257 ? 16.220 -39.863 30.938 1.00 41.97 257 ILE A CA 1
ATOM 2030 C C . ILE A 1 257 ? 17.072 -38.827 31.668 1.00 41.97 257 ILE A C 1
ATOM 2032 O O . ILE A 1 257 ? 18.313 -39.007 31.641 1.00 41.97 257 ILE A O 1
#

Foldseek 3Di:
DVVVVVVVVPDPDPVVVVVVVVVVVVVVLVLVLLVQLLVVQFDDPPDQLVVLQVPDDLVVSLVVSCVSPVPVLVVLCVVLCVPDPDPDDPDPDDSSVVSSLVSLVVSCVSPPPDRVRSLSHVSDHDPVSVVVSVVSNVVVVVVVVVVLVVPADKDKDWPDPVCVVCVVVVCPPDVDDDPDPTDIDIGGDPPAHDVNPPPVVPDPCPDPDPPPPDDPCNVDDDPVRVVVVVVVVVVVVVVVCCVVPVPPVVPDDDDDD

Radius of gyration: 30.84 Å; chains: 1; bounding box: 66×58×98 Å

=== Feature glossary ===
Legend for the data blocks above and below:

— What the protein is —

Sequence gives the chain of amino acids in standard one-letter code (A=alanine, C=cysteine, …, Y=tyrosine), read N→C. It is the only feature that is directly encoded by the gene; all structural features are derived from the folded form of this sequence.

The annotation block draws on four external resources. InterPro: which protein families and domains the sequence belongs to. GO: standardized terms for what the protein does, what process it participates in, and where in the cell it acts. CATH: which structural fold it has in the CATH hierarchy. Organism: the species of origin.

— Where its atoms are —

Atomic coordinates in PDBx/mmCIF format — the same representation the Protein Data Bank distributes. Each line of the _atom_site loop places one backbone atom in Cartesian space (units: ångströms, origin: arbitrary).

Six rendered views show the 3D structure from the faces of a cube — i.e. along ±x, ±y, ±z. Rendering representation is drawn randomly per protein from cartoon (secondary-structure ribbons), sticks (backbone bonds), or molecular surface; coloring is either N→C rainbow (blue at the N-terminus through red at the C-terminus) or one color per chain.

— Local backbone conformation —

DSSP 8-state secondary structure assigns each residue one of H (α-helix), G (3₁₀-helix), I (π-helix), E (extended β-strand), B (isolated β-bridge), T (hydrogen-bonded turn), S (bend), or '-' (coil). The assignment is computed from backbone hydrogen-bond geometry via the Kabsch–Sander algorithm.

P-SEA three-state annotation labels each residue as helix, strand, or coil based purely on the geometry of the Cα trace. It serves as a fallback when the full backbone (and thus DSSP) is unavailable.

φ (phi) and ψ (psi) are the two rotatable backbone dihedrals per residue: φ is the C(i-1)–N–Cα–C torsion, ψ is the N–Cα–C–N(i+1) torsion, both in degrees on (−180°, 180°]. α-helical residues cluster near (−60°, −45°); β-strand residues near (−120°, +130°). A Ramachandran plot is simply a scatter of (φ, ψ) for every residue.

— Global shape and packing —

Radius of gyration (Rg) is the root-mean-square distance of Cα atoms from their centroid — a single number for overall size and compactness. A globular domain of N residues has Rg ≈ 2.2·N^0.38 Å; an extended or disordered chain has a much larger Rg. The Cα contact count is the number of residue pairs whose Cα atoms are within 8 Å and are more than four positions apart in sequence — a standard proxy for tertiary packing density. The bounding box is the smallest axis-aligned box enclosing all Cα atoms.

Accessible surface area quantifies burial. A residue with SASA near zero is packed into the hydrophobic core; one with SASA >100 Å² sits on the surface. Computed here via the Shrake–Rupley numerical algorithm with a 1.4 Å probe.

The contact map is a binary N×N matrix image: pixel (i, j) is dark where Cα_i and Cα_j are within 8 Å and |i−j|>4. Because the |i−j|>4 filter removes local helical contacts, off-diagonal stripes parallel to the main diagonal indicate parallel β-sheets; stripes perpendicular to it indicate antiparallel β-sheets. The Ramachandran plot scatters every residue's (φ, ψ) pair against the sterically allowed regions. The PAE heatmap renders the predicted-aligned-error matrix.

— Structural neighborhood —

A 3Di character summarizes, for each residue, the relative orientation of the Cα frame of its nearest spatial neighbor. Because it encodes fold topology rather than chemistry, 3Di alignments detect remote structural similarity that sequence alignment misses.

Structural nearest neighbors (via Foldseek easy-search vs the PDB). Reported per hit: target PDB id, E-value, and alignment TM-score. A TM-score above ~0.5 is the conventional threshold for 'same fold'.

— Confidence and disorder —

For AlphaFold models, the B-factor field carries pLDDT — the model's own estimate of local accuracy on a 0–100 scale. Regions with pLDDT<50 should be treated as essentially unmodeled; they often correspond to intrinsically disordered segments.

B-factor (Debye–Waller factor) reflects atomic displacement in the crystal lattice. It is an experimental observable (units Å²), not a prediction; low values mean the atom is pinned down, high values mean it moves or is heterogeneous across the crystal.

Predicted Aligned Error (PAE) is an AlphaFold confidence matrix: entry (i, j) is the expected error in the position of residue j, in ångströms, when the prediction is superimposed on the true structure at residue i. Low PAE within a block of residues means that block is internally rigid and well-predicted; high PAE between two blocks means their relative placement is uncertain even if each block individually is confident.